Protein AF-A0A932PAS3-F1 (afdb_monomer_lite)

Structure (mmCIF, N/CA/C/O backbone):
data_AF-A0A932PAS3-F1
#
_entry.id   AF-A0A932PAS3-F1
#
loop_
_atom_site.group_PDB
_atom_site.id
_atom_site.type_symbol
_atom_site.label_atom_id
_atom_site.label_alt_id
_atom_site.label_comp_id
_atom_site.label_asym_id
_atom_site.label_entity_id
_atom_site.label_seq_id
_atom_site.pdbx_PDB_ins_code
_atom_site.Cartn_x
_atom_site.Cartn_y
_atom_site.Cartn_z
_atom_site.occupancy
_atom_site.B_iso_or_equiv
_atom_site.auth_seq_id
_atom_site.auth_comp_id
_atom_site.auth_asym_id
_atom_site.auth_atom_id
_atom_site.pdbx_PDB_model_num
ATOM 1 N N . MET A 1 1 ? -1.485 8.521 19.157 1.00 83.44 1 MET A N 1
ATOM 2 C CA . MET A 1 1 ? -2.774 8.078 19.749 1.00 83.44 1 MET A CA 1
ATOM 3 C C . MET A 1 1 ? -2.529 6.778 20.492 1.00 83.44 1 MET A C 1
ATOM 5 O O . MET A 1 1 ? -1.844 5.933 19.931 1.00 83.44 1 MET A O 1
ATOM 9 N N . SER A 1 2 ? -3.062 6.612 21.705 1.00 89.19 2 SER A N 1
ATOM 10 C CA . SER A 1 2 ? -2.864 5.392 22.505 1.00 89.19 2 SER A CA 1
ATOM 11 C C . SER A 1 2 ? -4.113 4.512 22.501 1.00 89.19 2 SER A C 1
ATOM 13 O O . SER A 1 2 ? -5.232 5.022 22.564 1.00 89.19 2 SER A O 1
ATOM 15 N N . TYR A 1 3 ? -3.928 3.198 22.435 1.00 91.44 3 TYR A N 1
ATOM 16 C CA . TYR A 1 3 ? -5.006 2.208 22.428 1.00 91.44 3 TYR A CA 1
ATOM 17 C C . TYR A 1 3 ? -4.529 0.899 23.060 1.00 91.44 3 TYR A C 1
ATOM 19 O O . TYR A 1 3 ? -3.334 0.643 23.196 1.00 91.44 3 TYR A O 1
ATOM 27 N N . LEU A 1 4 ? -5.484 0.069 23.459 1.00 93.75 4 LEU A N 1
ATOM 28 C CA . LEU A 1 4 ? -5.261 -1.284 23.940 1.00 93.75 4 LEU A CA 1
ATOM 29 C C . LEU A 1 4 ? -5.716 -2.267 22.862 1.00 93.75 4 LEU A C 1
ATOM 31 O O . LEU A 1 4 ? -6.832 -2.131 22.359 1.00 93.75 4 LEU A O 1
ATOM 35 N N . LEU A 1 5 ? -4.887 -3.259 22.546 1.00 92.81 5 LEU A N 1
ATOM 36 C CA . LEU A 1 5 ? -5.304 -4.476 21.847 1.00 92.81 5 LEU A CA 1
ATOM 37 C C . LEU A 1 5 ? -5.292 -5.628 22.845 1.00 92.81 5 LEU A C 1
ATOM 39 O O . LEU A 1 5 ? -4.249 -5.981 23.402 1.00 92.81 5 LEU A O 1
ATOM 43 N N . ASP A 1 6 ? -6.469 -6.192 23.083 1.00 92.94 6 ASP A N 1
ATOM 44 C CA . ASP A 1 6 ? -6.780 -7.090 24.188 1.00 92.94 6 ASP A CA 1
ATOM 45 C C . ASP A 1 6 ? -6.380 -6.455 25.537 1.00 92.94 6 ASP A C 1
ATOM 47 O O . ASP A 1 6 ? -7.115 -5.633 26.083 1.00 92.94 6 ASP A O 1
ATOM 51 N N . THR A 1 7 ? -5.204 -6.803 26.062 1.00 91.81 7 THR A N 1
ATOM 52 C CA . THR A 1 7 ? -4.645 -6.285 27.324 1.00 91.81 7 THR A CA 1
ATOM 53 C C . THR A 1 7 ? -3.330 -5.524 27.142 1.00 91.81 7 THR A C 1
ATOM 55 O O . THR A 1 7 ? -2.728 -5.104 28.127 1.00 91.81 7 THR A O 1
ATOM 58 N N . HIS A 1 8 ? -2.856 -5.363 25.906 1.00 92.88 8 HIS A N 1
ATOM 59 C CA . HIS A 1 8 ? -1.554 -4.773 25.604 1.00 92.88 8 HIS A CA 1
ATOM 60 C C . HIS A 1 8 ? -1.715 -3.340 25.110 1.00 92.88 8 HIS A C 1
ATOM 62 O O . HIS A 1 8 ? -2.537 -3.068 24.236 1.00 92.88 8 HIS A O 1
ATOM 68 N N . SER A 1 9 ? -0.926 -2.430 25.679 1.00 93.88 9 SER A N 1
ATOM 69 C CA . SER A 1 9 ? -0.939 -1.016 25.316 1.00 93.88 9 SER A CA 1
ATOM 70 C C . SER A 1 9 ? -0.020 -0.735 24.142 1.00 93.88 9 SER A C 1
ATOM 72 O O . SER A 1 9 ? 1.123 -1.188 24.110 1.00 93.88 9 SER A O 1
ATOM 74 N N . PHE A 1 10 ? -0.529 0.055 23.208 1.00 93.94 10 PHE A N 1
ATOM 75 C CA . PHE A 1 10 ? 0.175 0.502 22.024 1.00 93.94 10 PHE A CA 1
ATOM 76 C C . PHE A 1 10 ? -0.029 2.005 21.826 1.00 93.94 10 PHE A C 1
ATOM 78 O O . PHE A 1 10 ? -1.031 2.589 22.249 1.00 93.94 10 PHE A O 1
ATOM 85 N N . SER A 1 11 ? 0.924 2.626 21.135 1.00 89.81 11 SER A N 1
ATOM 86 C CA . SER A 1 11 ? 0.794 3.978 20.600 1.00 89.81 11 SER A CA 1
ATOM 87 C C . SER A 1 11 ? 1.038 3.939 19.098 1.00 89.81 11 SER A C 1
ATOM 89 O O . SER A 1 11 ? 1.912 3.216 18.629 1.00 89.81 11 SER A O 1
ATOM 91 N N . MET A 1 12 ? 0.249 4.703 18.351 1.00 85.62 12 MET A N 1
ATOM 92 C CA . MET A 1 12 ? 0.431 4.912 16.917 1.00 85.62 12 MET A CA 1
ATOM 93 C C . MET A 1 12 ? 0.806 6.362 16.635 1.00 85.62 12 MET A C 1
ATOM 95 O O . MET A 1 12 ? 0.120 7.291 17.092 1.00 85.62 12 MET A O 1
ATOM 99 N N . ASP A 1 13 ? 1.851 6.516 15.828 1.00 86.81 13 ASP A N 1
ATOM 100 C CA . ASP A 1 13 ? 2.232 7.768 15.184 1.00 86.81 13 ASP A CA 1
ATOM 101 C C . ASP A 1 13 ? 1.405 8.004 13.908 1.00 86.81 13 ASP A C 1
ATOM 103 O O . ASP A 1 13 ? 0.851 7.055 13.336 1.00 86.81 13 ASP A O 1
ATOM 107 N N . PRO A 1 14 ? 1.305 9.254 13.422 1.00 80.38 14 PRO A N 1
ATOM 108 C CA . PRO A 1 14 ? 0.684 9.540 12.135 1.00 80.38 14 PRO A CA 1
ATOM 109 C C . PRO A 1 14 ? 1.292 8.695 11.009 1.00 80.38 14 PRO A C 1
ATOM 111 O O . PRO A 1 14 ? 2.506 8.632 10.840 1.00 80.38 14 PRO A O 1
ATOM 114 N N . GLY A 1 15 ? 0.434 8.038 10.229 1.00 77.62 15 GLY A N 1
ATOM 115 C CA . GLY A 1 15 ? 0.854 7.181 9.118 1.00 77.62 15 GLY A CA 1
ATOM 116 C C . GLY A 1 15 ? 1.304 5.769 9.510 1.00 77.62 15 GLY A C 1
ATOM 117 O O . GLY A 1 15 ? 1.525 4.962 8.603 1.00 77.62 15 GLY A O 1
ATOM 118 N N . HIS A 1 16 ? 1.385 5.450 10.808 1.00 83.25 16 HIS A N 1
ATOM 119 C CA . HIS A 1 16 ? 1.710 4.108 11.289 1.00 83.25 16 HIS A CA 1
ATOM 120 C C . HIS A 1 16 ? 0.660 3.081 10.840 1.00 83.25 16 HIS A C 1
ATOM 122 O O . HIS A 1 16 ? -0.533 3.379 10.750 1.00 83.25 16 HIS A O 1
ATOM 128 N N . GLN A 1 17 ? 1.110 1.858 10.565 1.00 83.00 17 GLN A N 1
ATOM 129 C CA . GLN A 1 17 ? 0.261 0.737 10.174 1.00 83.00 17 GLN A CA 1
ATOM 130 C C . GLN A 1 17 ? 0.563 -0.458 11.063 1.00 83.00 17 GLN A C 1
ATOM 132 O O . GLN A 1 17 ? 1.723 -0.757 11.326 1.00 83.00 17 GLN A O 1
ATOM 137 N N . GLN A 1 18 ? -0.482 -1.159 11.487 1.00 84.94 18 GLN A N 1
ATOM 138 C CA . GLN A 1 18 ? -0.350 -2.385 12.257 1.00 84.94 18 GLN A CA 1
ATOM 139 C C . GLN A 1 18 ? -1.160 -3.485 11.586 1.00 84.94 18 GLN A C 1
ATOM 141 O O . GLN A 1 18 ? -2.358 -3.330 11.346 1.00 84.94 18 GLN A O 1
ATOM 146 N N . GLN A 1 19 ? -0.495 -4.596 11.283 1.00 81.06 19 GLN A N 1
ATOM 147 C CA . GLN A 1 19 ? -1.155 -5.793 10.791 1.00 81.06 19 GLN A CA 1
ATOM 148 C C . GLN A 1 19 ? -1.703 -6.597 11.970 1.00 81.06 19 GLN A C 1
ATOM 150 O O . GLN A 1 19 ? -1.005 -6.823 12.957 1.00 81.06 19 GLN A O 1
ATOM 155 N N . LEU A 1 20 ? -2.955 -7.034 11.845 1.00 82.56 20 LEU A N 1
ATOM 156 C CA . LEU A 1 20 ? -3.605 -7.940 12.784 1.00 82.56 20 LEU A CA 1
ATOM 157 C C . LEU A 1 20 ? -3.753 -9.309 12.109 1.00 82.56 20 LEU A C 1
ATOM 159 O O . LEU A 1 20 ? -4.259 -9.404 10.993 1.00 82.56 20 LEU A O 1
ATOM 163 N N . ASP A 1 21 ? -3.293 -10.363 12.774 1.00 80.69 21 ASP A N 1
ATOM 164 C CA . ASP A 1 21 ? -3.253 -11.749 12.281 1.00 80.69 21 ASP A CA 1
ATOM 165 C C . ASP A 1 21 ? -4.455 -12.602 12.726 1.00 80.69 21 ASP A C 1
ATOM 167 O O . ASP A 1 21 ? -4.711 -13.674 12.180 1.00 80.69 21 ASP A O 1
ATOM 171 N N . ARG A 1 22 ? -5.220 -12.116 13.704 1.00 84.94 22 ARG A N 1
ATOM 172 C CA . ARG A 1 22 ? -6.418 -12.751 14.265 1.00 84.94 22 ARG A CA 1
ATOM 173 C C . ARG A 1 22 ? -7.434 -11.692 14.693 1.00 84.94 22 ARG A C 1
ATOM 175 O O . ARG A 1 22 ? -7.236 -10.499 14.482 1.00 84.94 22 ARG A O 1
ATOM 182 N N . SER A 1 23 ? -8.536 -12.128 15.294 1.00 89.69 23 SER A N 1
ATOM 183 C CA . SER A 1 23 ? -9.511 -11.216 15.894 1.00 89.69 23 SER A CA 1
ATOM 184 C C . SER A 1 23 ? -8.976 -10.629 17.200 1.00 89.69 23 SER A C 1
ATOM 186 O O . SER A 1 23 ? -8.487 -11.373 18.050 1.00 89.69 23 SER A O 1
ATOM 188 N N . TYR A 1 24 ? -9.131 -9.318 17.381 1.00 92.31 24 TYR A N 1
ATOM 189 C CA . TYR A 1 24 ? -8.670 -8.585 18.565 1.00 92.31 24 TYR A CA 1
ATOM 190 C C . TYR A 1 24 ? -9.792 -7.744 19.154 1.00 92.31 24 TYR A C 1
ATOM 192 O O . TYR A 1 24 ? -10.648 -7.236 18.429 1.00 92.31 24 TYR A O 1
ATOM 200 N N . THR A 1 25 ? -9.772 -7.550 20.467 1.00 95.88 25 THR A N 1
ATOM 201 C CA . THR A 1 25 ? -10.579 -6.510 21.102 1.00 95.88 25 THR A CA 1
ATOM 202 C C . THR A 1 25 ? -9.760 -5.231 21.186 1.00 95.88 25 THR A C 1
ATOM 204 O O . THR A 1 25 ? -8.787 -5.185 21.929 1.00 95.88 25 THR A O 1
ATOM 207 N N . ILE A 1 26 ? -10.145 -4.180 20.466 1.00 95.62 26 ILE A N 1
ATOM 208 C CA . ILE A 1 26 ? -9.503 -2.869 20.600 1.00 95.62 26 ILE A CA 1
ATOM 209 C C . ILE A 1 26 ? -10.293 -1.991 21.565 1.00 95.62 26 ILE A C 1
ATOM 211 O O . ILE A 1 26 ? -11.522 -1.948 21.493 1.00 95.62 26 ILE A O 1
ATOM 215 N N . SER A 1 27 ? -9.611 -1.257 22.439 1.00 96.00 27 SER A N 1
ATOM 216 C CA . SER A 1 27 ? -10.221 -0.160 23.195 1.00 96.00 27 SER A CA 1
ATOM 217 C C . SER A 1 27 ? -9.328 1.067 23.221 1.00 96.00 27 SER A C 1
ATOM 219 O O . SER A 1 27 ? -8.116 0.943 23.368 1.00 96.00 27 SER A O 1
ATOM 221 N N . PHE A 1 28 ? -9.908 2.252 23.085 1.00 95.25 28 PHE A N 1
ATOM 222 C CA . PHE A 1 28 ? -9.152 3.494 22.945 1.00 95.25 28 PHE A CA 1
ATOM 223 C C . PHE A 1 28 ? -9.941 4.688 23.479 1.00 95.25 28 PHE A C 1
ATOM 225 O O . PHE A 1 28 ? -11.172 4.659 23.517 1.00 95.25 28 PHE A O 1
ATOM 232 N N . ASP A 1 29 ? -9.224 5.743 23.865 1.00 94.00 29 ASP A N 1
ATOM 233 C CA . ASP A 1 29 ? -9.815 7.044 24.179 1.00 94.00 29 ASP A CA 1
ATOM 234 C C . ASP A 1 29 ? -10.098 7.802 22.876 1.00 94.00 29 ASP A C 1
ATOM 236 O O . ASP A 1 29 ? -9.236 7.924 22.003 1.00 94.00 29 ASP A O 1
ATOM 240 N N . THR A 1 30 ? -11.323 8.294 22.729 1.00 92.88 30 THR A N 1
ATOM 241 C CA . THR A 1 30 ? -11.755 9.054 21.546 1.00 92.88 30 THR A CA 1
ATOM 242 C C . THR A 1 30 ? -11.125 10.448 21.464 1.00 92.88 30 THR A C 1
ATOM 244 O O . THR A 1 30 ? -11.144 11.072 20.408 1.00 92.88 30 THR A O 1
ATOM 247 N N . GLY A 1 31 ? -10.571 10.970 22.557 1.00 89.19 31 GLY A N 1
ATOM 248 C CA . GLY A 1 31 ? -10.125 12.355 22.693 1.00 89.19 31 GLY A CA 1
ATOM 249 C C . GLY A 1 31 ? -11.269 13.350 22.931 1.00 89.19 31 GLY A C 1
ATOM 250 O O . GLY A 1 31 ? -11.004 14.528 23.164 1.00 89.19 31 GLY A O 1
ATOM 251 N N . ALA A 1 32 ? -12.531 12.903 22.916 1.00 83.69 32 ALA A N 1
ATOM 252 C CA . ALA A 1 32 ? -13.717 13.730 23.132 1.00 83.69 32 ALA A CA 1
ATOM 253 C C . ALA A 1 32 ? -14.259 13.554 24.562 1.00 83.69 32 ALA A C 1
ATOM 255 O O . ALA A 1 32 ? -15.256 12.874 24.800 1.00 83.69 32 ALA A O 1
ATOM 256 N N . GLY A 1 33 ? -13.581 14.162 25.541 1.00 80.69 33 GLY A N 1
ATOM 257 C CA . GLY A 1 33 ? -14.064 14.212 26.929 1.00 80.69 33 GLY A CA 1
ATOM 258 C C . GLY A 1 33 ? -13.945 12.893 27.704 1.00 80.69 33 GLY A C 1
ATOM 259 O O . GLY A 1 33 ? -14.815 12.588 28.517 1.00 80.69 33 GLY A O 1
ATOM 260 N N . GLY A 1 34 ? -12.891 12.107 27.451 1.00 80.56 34 GLY A N 1
ATOM 261 C CA . GLY A 1 34 ? -12.582 10.882 28.204 1.00 80.56 34 GLY A CA 1
ATOM 262 C C . GLY A 1 34 ? -13.486 9.688 27.884 1.00 80.56 34 GLY A C 1
ATOM 263 O O . GLY A 1 34 ? -13.532 8.721 28.643 1.00 80.56 34 GLY A O 1
ATOM 264 N N . GLN A 1 35 ? -14.236 9.748 26.779 1.00 87.88 35 GLN A N 1
ATOM 265 C CA . GLN A 1 35 ? -15.046 8.626 26.316 1.00 87.88 35 GLN A CA 1
ATOM 266 C C . GLN A 1 35 ? -14.141 7.549 25.715 1.00 87.88 35 GLN A C 1
ATOM 268 O O . GLN A 1 35 ? -13.397 7.812 24.763 1.00 87.88 35 GLN A O 1
ATOM 273 N N . GLN A 1 36 ? -14.247 6.327 26.236 1.00 93.44 36 GLN A N 1
ATOM 274 C CA . GLN A 1 36 ? -13.591 5.159 25.662 1.00 93.44 36 GLN A CA 1
ATOM 275 C C . GLN A 1 36 ? -14.535 4.410 24.724 1.00 93.44 36 GLN A C 1
ATOM 277 O O . GLN A 1 36 ? -15.697 4.165 25.050 1.00 93.44 36 GLN A O 1
ATOM 282 N N . LYS A 1 37 ? -14.019 4.001 23.566 1.00 95.12 37 LYS A N 1
ATOM 283 C CA . LYS A 1 37 ? -14.698 3.081 22.648 1.00 95.12 37 LYS A CA 1
ATOM 284 C C . LYS A 1 37 ? -14.029 1.719 22.696 1.00 95.12 37 LYS A C 1
ATOM 286 O O . LYS A 1 37 ? -12.825 1.622 22.926 1.00 95.12 37 LYS A O 1
ATOM 291 N N . LYS A 1 38 ? -14.819 0.672 22.461 1.00 96.31 38 LYS A N 1
ATOM 292 C CA . LYS A 1 38 ? -14.362 -0.716 22.411 1.00 96.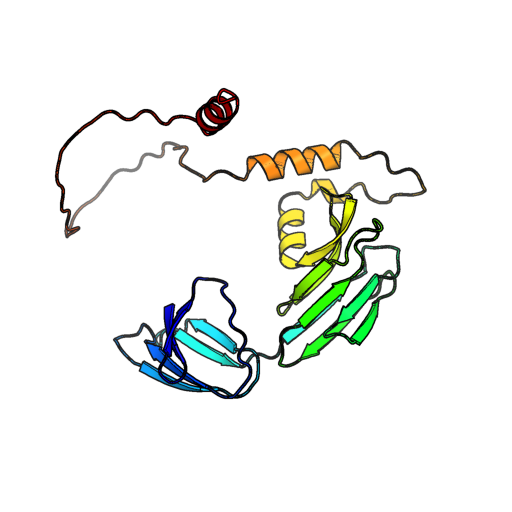31 38 LYS A CA 1
ATOM 293 C C . LYS A 1 38 ? -14.986 -1.423 21.213 1.00 96.31 38 LYS A C 1
ATOM 295 O O . LYS A 1 38 ? -16.203 -1.384 21.056 1.00 96.31 38 LYS A O 1
ATOM 300 N N . TYR A 1 39 ? -14.165 -2.081 20.401 1.00 96.19 39 TYR A N 1
ATOM 301 C CA . TYR A 1 39 ? -14.610 -2.853 19.242 1.00 96.19 39 TYR A CA 1
ATOM 302 C C . TYR A 1 39 ? -14.024 -4.258 19.258 1.00 96.19 39 TYR A C 1
ATOM 304 O O . TYR A 1 39 ? -12.876 -4.460 19.647 1.00 96.19 39 TYR A O 1
ATOM 312 N N . GLN A 1 40 ? -14.807 -5.219 18.772 1.00 95.75 40 GLN A N 1
ATOM 313 C CA . GLN A 1 40 ? -14.287 -6.510 18.342 1.00 95.75 40 GLN A CA 1
ATOM 314 C C . GLN A 1 40 ? -13.897 -6.388 16.868 1.00 95.75 40 GLN A C 1
ATOM 316 O O . GLN A 1 40 ? -14.755 -6.180 16.009 1.00 95.75 40 GLN A O 1
ATOM 321 N N . LEU A 1 41 ? -12.606 -6.497 16.577 1.00 94.25 41 LEU A N 1
ATOM 322 C CA . LEU A 1 41 ? -12.076 -6.465 15.221 1.00 94.25 41 LEU A CA 1
ATOM 323 C C . LEU A 1 41 ? -12.010 -7.888 14.676 1.00 94.25 41 LEU A C 1
ATOM 325 O O . LEU A 1 41 ? -11.518 -8.796 15.351 1.00 94.25 41 LEU A O 1
ATOM 329 N N . ALA A 1 42 ? -12.518 -8.067 13.461 1.00 90.88 42 ALA A N 1
ATOM 330 C CA . ALA A 1 42 ? -12.253 -9.246 12.650 1.00 90.88 42 ALA A CA 1
ATOM 331 C C . ALA A 1 42 ? -10.968 -9.013 11.839 1.00 90.88 42 ALA A C 1
ATOM 333 O O . ALA A 1 42 ? -10.430 -7.907 11.825 1.00 90.88 42 ALA A O 1
ATOM 334 N N . ALA A 1 43 ? -10.499 -10.029 11.117 1.00 87.56 43 ALA A N 1
ATOM 335 C CA . ALA A 1 43 ? -9.415 -9.833 10.161 1.00 87.56 43 ALA A CA 1
ATOM 336 C C . ALA A 1 43 ? -9.800 -8.783 9.094 1.00 87.56 43 ALA A C 1
ATOM 338 O O . ALA A 1 43 ? -10.929 -8.766 8.579 1.00 87.56 43 ALA A O 1
ATOM 339 N N . GLY A 1 44 ? -8.853 -7.902 8.780 1.00 89.94 44 GLY A N 1
ATOM 340 C CA . GLY A 1 44 ? -8.961 -6.918 7.709 1.00 89.94 44 GLY A CA 1
ATOM 341 C C . GLY A 1 44 ? -8.167 -5.645 7.985 1.00 89.94 44 GLY A C 1
ATOM 342 O O . GLY A 1 44 ? -7.448 -5.549 8.980 1.00 89.94 44 GLY A O 1
ATOM 343 N N . VAL A 1 45 ? -8.312 -4.660 7.100 1.00 90.44 45 VAL A N 1
ATOM 344 C CA . VAL A 1 45 ? -7.667 -3.349 7.239 1.00 90.44 45 VAL A CA 1
ATOM 345 C C . VAL A 1 45 ? -8.619 -2.355 7.896 1.00 90.44 45 VAL A C 1
ATOM 347 O O . VAL A 1 45 ? -9.799 -2.272 7.548 1.00 90.44 45 VAL A O 1
ATOM 350 N N . TYR A 1 46 ? -8.093 -1.597 8.856 1.00 92.94 46 TYR A N 1
ATOM 351 C CA . TYR A 1 46 ? -8.833 -0.582 9.592 1.00 92.94 46 TYR A CA 1
ATOM 352 C C . TYR A 1 46 ? -8.119 0.767 9.523 1.00 92.94 46 TYR A C 1
ATOM 354 O O . TYR A 1 46 ? -6.890 0.831 9.514 1.00 92.94 46 TYR A O 1
ATOM 362 N N . GLU A 1 47 ? -8.898 1.841 9.492 1.00 91.81 47 GLU A N 1
ATOM 363 C CA . GLU A 1 47 ? -8.418 3.217 9.427 1.00 91.81 47 GLU A CA 1
ATOM 364 C C . GLU A 1 47 ? -8.991 4.039 10.584 1.00 91.81 47 GLU A C 1
ATOM 366 O O . GLU A 1 47 ? -10.194 4.004 10.861 1.00 91.81 47 GLU A O 1
ATOM 371 N N . TRP A 1 48 ? -8.118 4.803 11.238 1.00 92.69 48 TRP A N 1
ATOM 372 C CA . TRP A 1 48 ? -8.507 5.811 12.216 1.00 92.69 48 TRP A CA 1
ATOM 373 C C . TRP A 1 48 ? -8.993 7.074 11.514 1.00 92.69 48 TRP A C 1
ATOM 375 O O . TRP A 1 48 ? -8.283 7.644 10.688 1.00 92.69 48 TRP A O 1
ATOM 385 N N . ARG A 1 49 ? -10.182 7.550 11.879 1.00 92.19 49 ARG A N 1
ATOM 386 C CA . ARG A 1 49 ? -10.761 8.797 11.367 1.00 92.19 49 ARG A CA 1
ATOM 387 C C . ARG A 1 49 ? -11.155 9.699 12.521 1.00 92.19 49 ARG A C 1
ATOM 389 O O . ARG A 1 49 ? -11.686 9.224 13.521 1.00 92.19 49 ARG A O 1
ATOM 396 N N . LEU A 1 50 ? -10.889 10.993 12.382 1.00 91.38 50 LEU A N 1
ATOM 397 C CA . LEU A 1 50 ? -11.336 11.994 13.342 1.00 91.38 50 LEU A CA 1
ATOM 398 C C . LEU A 1 50 ? -12.744 12.461 12.959 1.00 91.38 50 LEU A C 1
ATOM 400 O O . LEU A 1 50 ? -12.939 13.018 11.881 1.00 91.38 50 LEU A O 1
ATOM 404 N N . GLU A 1 51 ? -13.711 12.254 13.845 1.00 92.25 51 GLU A N 1
ATOM 405 C CA . GLU A 1 51 ? -15.102 12.669 13.669 1.00 92.25 51 GLU A CA 1
ATOM 406 C C . GLU A 1 51 ? -15.421 13.818 14.612 1.00 92.25 51 GLU A C 1
ATOM 408 O O . GLU A 1 51 ? -15.117 13.766 15.800 1.00 92.25 51 GLU A O 1
ATOM 413 N N . GLN A 1 52 ? -16.046 14.875 14.108 1.00 90.31 52 GLN A N 1
ATOM 414 C CA . GLN A 1 52 ? -16.472 15.980 14.959 1.00 90.31 52 GLN A CA 1
ATOM 415 C C . GLN A 1 52 ? -17.974 15.857 15.245 1.00 90.31 52 GLN A C 1
ATOM 417 O O . GLN A 1 52 ? -18.746 15.702 14.298 1.00 90.31 52 GLN A O 1
ATOM 422 N N . PRO A 1 53 ? -18.415 15.957 16.515 1.00 89.75 53 PRO A N 1
ATOM 423 C CA . PRO A 1 53 ? -17.629 16.223 17.729 1.00 89.75 53 PRO A CA 1
ATOM 424 C C . PRO A 1 53 ? -17.107 14.960 18.450 1.00 89.75 53 PRO A C 1
ATOM 426 O O . PRO A 1 53 ? -16.543 15.082 19.534 1.00 89.75 53 PRO A O 1
ATOM 429 N N . GLN A 1 54 ? -17.330 13.752 17.916 1.00 88.12 54 GLN A N 1
ATOM 430 C CA . GLN A 1 54 ? -17.136 12.490 18.651 1.00 88.12 54 GLN A CA 1
ATOM 431 C C . GLN A 1 54 ? -15.673 12.066 18.883 1.00 88.12 54 GLN A C 1
ATOM 433 O O . GLN A 1 54 ? -15.437 11.096 19.602 1.00 88.12 54 GLN A O 1
ATOM 438 N N . GLY A 1 55 ? -14.700 12.755 18.293 1.00 92.31 55 GLY A N 1
ATOM 439 C CA . GLY A 1 55 ? -13.286 12.410 18.362 1.00 92.31 55 GLY A CA 1
ATOM 440 C C . GLY A 1 55 ? -12.903 11.264 17.423 1.00 92.31 55 GLY A C 1
ATOM 441 O O . GLY A 1 55 ? -13.520 11.044 16.383 1.00 92.31 55 GLY A O 1
ATOM 442 N N . TRP A 1 56 ? -11.837 10.543 17.759 1.00 93.25 56 TRP A N 1
ATOM 443 C CA . TRP A 1 56 ? -11.341 9.429 16.959 1.00 93.25 56 TRP A CA 1
ATOM 444 C C . TRP A 1 56 ? -12.343 8.278 16.891 1.00 93.25 56 TRP A C 1
ATOM 446 O O . TRP A 1 56 ? -13.033 7.932 17.855 1.00 93.25 56 TRP A O 1
ATOM 456 N N . ASN A 1 57 ? -12.393 7.651 15.727 1.00 94.50 57 ASN A N 1
ATOM 457 C CA . ASN A 1 57 ? -13.178 6.466 15.465 1.00 94.50 57 ASN A CA 1
ATOM 458 C C . ASN A 1 57 ? -12.416 5.530 14.518 1.00 94.50 57 ASN A C 1
ATOM 460 O O . ASN A 1 57 ? -11.479 5.959 13.845 1.00 94.50 57 ASN A O 1
ATOM 464 N N . LEU A 1 58 ? -12.798 4.256 14.484 1.00 94.62 58 LEU A N 1
ATOM 465 C CA . LEU A 1 58 ? -12.120 3.226 13.705 1.00 94.62 58 LEU A CA 1
ATOM 466 C C . LEU A 1 58 ? -13.081 2.608 12.690 1.00 94.62 58 LEU A C 1
ATOM 468 O O . LEU A 1 58 ? -14.167 2.157 13.050 1.00 94.62 58 LEU A O 1
ATOM 472 N N . TYR A 1 59 ? -12.655 2.543 11.431 1.00 93.75 59 TYR A N 1
ATOM 473 C CA . TYR A 1 59 ? -13.463 2.047 10.322 1.00 93.75 59 TYR A CA 1
ATOM 474 C C . TYR A 1 59 ? -12.774 0.897 9.609 1.00 93.75 59 TYR A C 1
ATOM 476 O O . TYR A 1 59 ? -11.606 1.016 9.249 1.00 93.75 59 TYR A O 1
ATOM 484 N N . LYS A 1 60 ? -13.499 -0.201 9.359 1.00 92.56 60 LYS A N 1
ATOM 485 C CA . LYS A 1 60 ? -13.024 -1.230 8.427 1.00 92.56 60 LYS A CA 1
ATOM 486 C C . LYS A 1 60 ? -13.039 -0.641 7.019 1.00 92.56 60 LYS A C 1
ATOM 488 O O . LYS A 1 60 ? -14.048 -0.063 6.614 1.00 92.56 60 LYS A O 1
ATOM 493 N N . VAL A 1 61 ? -11.944 -0.792 6.287 1.00 92.44 61 VAL A N 1
ATOM 494 C CA . VAL A 1 61 ? -11.812 -0.281 4.922 1.00 92.44 61 VAL A CA 1
ATOM 495 C C . VAL A 1 61 ? -11.567 -1.429 3.954 1.00 92.44 61 VAL A C 1
ATOM 497 O O . VAL A 1 61 ? -10.794 -2.342 4.234 1.00 92.44 61 VAL A O 1
ATOM 500 N N . ASN A 1 62 ? -12.232 -1.365 2.804 1.00 92.94 62 ASN A N 1
ATOM 501 C CA . ASN A 1 62 ? -11.844 -2.158 1.647 1.00 92.94 62 ASN A CA 1
ATOM 502 C C . ASN A 1 62 ? -10.786 -1.370 0.888 1.00 92.94 62 ASN A C 1
ATOM 504 O O . ASN A 1 62 ? -10.953 -0.170 0.645 1.00 92.94 62 ASN A O 1
ATOM 508 N N . LEU A 1 63 ? -9.699 -2.040 0.538 1.00 94.12 63 LEU A N 1
ATOM 509 C CA . LEU A 1 63 ? -8.646 -1.448 -0.254 1.00 94.12 63 LEU A CA 1
ATOM 510 C C . LEU A 1 63 ? -8.947 -1.630 -1.734 1.00 94.12 63 LEU A C 1
ATOM 512 O O . LEU A 1 63 ? -9.367 -2.702 -2.165 1.00 94.12 63 LEU A O 1
ATOM 516 N N . ASN A 1 64 ? -8.720 -0.567 -2.497 1.00 97.19 64 ASN A N 1
ATOM 517 C CA . ASN A 1 64 ? -8.749 -0.594 -3.952 1.00 97.19 64 ASN A CA 1
ATOM 518 C C . ASN A 1 64 ? -7.474 0.075 -4.456 1.00 97.19 64 ASN A C 1
ATOM 520 O O . ASN A 1 64 ? -7.228 1.245 -4.142 1.00 97.19 64 ASN A O 1
ATOM 524 N N . ILE A 1 65 ? -6.667 -0.679 -5.196 1.00 98.00 65 ILE A N 1
ATOM 525 C CA . ILE A 1 65 ? -5.477 -0.167 -5.857 1.00 98.00 65 ILE A CA 1
ATOM 526 C C . ILE A 1 65 ? -5.626 -0.248 -7.367 1.00 98.00 65 ILE A C 1
ATOM 528 O O . ILE A 1 65 ? -6.180 -1.198 -7.914 1.00 98.00 65 ILE A O 1
ATOM 532 N N . VAL A 1 66 ? -5.065 0.748 -8.037 1.00 98.62 66 VAL A N 1
ATOM 533 C CA . VAL A 1 66 ? -5.020 0.825 -9.492 1.00 98.62 66 VAL A CA 1
ATOM 534 C C . VAL A 1 66 ? -3.559 0.910 -9.905 1.00 98.62 66 VAL A C 1
ATOM 536 O O . VAL A 1 66 ? -2.888 1.875 -9.552 1.00 98.62 66 VAL A O 1
ATOM 539 N N . ILE A 1 67 ? -3.060 -0.083 -10.633 1.00 98.56 67 ILE A N 1
ATOM 540 C CA . ILE A 1 67 ? -1.716 -0.083 -11.216 1.00 98.56 67 ILE A CA 1
ATOM 541 C C . ILE A 1 67 ? -1.830 0.420 -12.653 1.00 98.56 67 ILE A C 1
ATOM 543 O O . ILE A 1 67 ? -2.461 -0.212 -13.496 1.00 98.56 67 ILE A O 1
ATOM 547 N N . ASP A 1 68 ? -1.241 1.577 -12.921 1.00 98.44 68 ASP A N 1
ATOM 548 C CA . ASP A 1 68 ? -1.363 2.315 -14.171 1.00 98.44 68 ASP A CA 1
ATOM 549 C C . ASP A 1 68 ? -0.055 2.271 -14.965 1.00 98.44 68 ASP A C 1
ATOM 551 O O . ASP A 1 68 ? 0.944 2.884 -14.581 1.00 98.44 68 ASP A O 1
ATOM 555 N N . ASN A 1 69 ? -0.091 1.568 -16.098 1.00 98.00 69 ASN A N 1
ATOM 556 C CA . ASN A 1 69 ? 1.019 1.427 -17.034 1.00 98.00 69 ASN A CA 1
ATOM 557 C C . ASN A 1 69 ? 0.847 2.299 -18.288 1.00 98.00 69 ASN A C 1
ATOM 559 O O . ASN A 1 69 ? 1.366 1.991 -19.360 1.00 98.00 69 ASN A O 1
ATOM 563 N N . SER A 1 70 ? 0.087 3.393 -18.197 1.00 96.75 70 SER A N 1
ATOM 564 C CA . SER A 1 70 ? -0.162 4.283 -19.339 1.00 96.75 70 SER A CA 1
ATOM 565 C C . SER A 1 70 ? 1.064 5.066 -19.815 1.00 96.75 70 SER A C 1
ATOM 567 O O . SER A 1 70 ? 1.026 5.645 -20.899 1.00 96.75 70 SER A O 1
ATOM 569 N N . ARG A 1 71 ? 2.139 5.109 -19.016 1.00 91.75 71 ARG A N 1
ATOM 570 C CA . ARG A 1 71 ? 3.334 5.935 -19.267 1.00 91.75 71 ARG A CA 1
ATOM 571 C C . ARG A 1 71 ? 4.626 5.142 -19.468 1.00 91.75 71 ARG A C 1
ATOM 573 O O . ARG A 1 71 ? 5.664 5.760 -19.691 1.00 91.75 71 ARG A O 1
ATOM 580 N N . TYR A 1 72 ? 4.581 3.816 -19.375 1.00 93.81 72 TYR A N 1
ATOM 581 C CA . TYR A 1 72 ? 5.731 2.952 -19.616 1.00 93.81 72 TYR A CA 1
ATOM 582 C C . TYR A 1 72 ? 5.428 2.008 -20.785 1.00 93.81 72 TYR A C 1
ATOM 584 O O . TYR A 1 72 ? 4.388 1.355 -20.834 1.00 93.81 72 TYR A O 1
ATOM 592 N N . ASP A 1 73 ? 6.340 1.981 -21.758 1.00 94.19 73 ASP A N 1
ATOM 593 C CA . ASP A 1 73 ? 6.136 1.306 -23.048 1.00 94.19 73 ASP A CA 1
ATOM 594 C C . ASP A 1 73 ? 6.337 -0.221 -22.977 1.00 94.19 73 ASP A C 1
ATOM 596 O O . ASP A 1 73 ? 6.113 -0.928 -23.961 1.00 94.19 73 ASP A O 1
ATOM 600 N N . GLY A 1 74 ? 6.762 -0.747 -21.825 1.00 93.81 74 GLY A N 1
ATOM 601 C CA . GLY A 1 74 ? 6.948 -2.177 -21.589 1.00 93.81 74 GLY A CA 1
ATOM 602 C C . GLY A 1 74 ? 5.786 -2.824 -20.834 1.00 93.81 74 GLY A C 1
ATOM 603 O O . GLY A 1 74 ? 5.000 -2.159 -20.162 1.00 93.81 74 GLY A O 1
ATOM 604 N N . GLU A 1 75 ? 5.698 -4.154 -20.902 1.00 97.44 75 GLU A N 1
ATOM 605 C CA . GLU A 1 75 ? 4.862 -4.924 -19.975 1.00 97.44 75 GLU A CA 1
ATOM 606 C C . GLU A 1 75 ? 5.462 -4.848 -18.567 1.00 97.44 75 GLU A C 1
ATOM 608 O O . GLU A 1 75 ? 6.643 -5.143 -18.372 1.00 97.44 75 GLU A O 1
ATOM 613 N N . PHE A 1 76 ? 4.644 -4.496 -17.579 1.00 98.25 76 PHE A N 1
ATOM 614 C CA . PHE A 1 76 ? 5.043 -4.515 -16.179 1.00 98.25 76 PHE A CA 1
ATOM 615 C C . PHE A 1 76 ? 4.570 -5.810 -15.516 1.00 98.25 76 PHE A C 1
ATOM 617 O O . PHE A 1 76 ? 3.373 -6.104 -15.493 1.00 98.25 76 PHE A O 1
ATOM 624 N N . ARG A 1 77 ? 5.516 -6.592 -14.988 1.00 98.44 77 ARG A N 1
ATOM 625 C CA . ARG A 1 77 ? 5.287 -7.899 -14.350 1.00 98.44 77 ARG A CA 1
ATOM 626 C C . ARG A 1 77 ? 5.547 -7.796 -12.856 1.00 98.44 77 ARG A C 1
ATOM 628 O O . ARG A 1 77 ? 6.553 -7.219 -12.451 1.00 98.44 77 ARG A O 1
ATOM 635 N N . TYR A 1 78 ? 4.660 -8.365 -12.052 1.00 98.50 78 TYR A N 1
ATOM 636 C CA . TYR A 1 78 ? 4.734 -8.268 -10.598 1.00 98.50 78 TYR A CA 1
ATOM 637 C C . TYR A 1 78 ? 4.068 -9.466 -9.921 1.00 98.50 78 TYR A C 1
ATOM 639 O O . TYR A 1 78 ? 3.239 -10.159 -10.510 1.00 98.50 78 TYR A O 1
ATOM 647 N N . LEU A 1 79 ? 4.428 -9.704 -8.664 1.00 98.50 79 LEU A N 1
ATOM 648 C CA . LEU A 1 79 ? 3.678 -10.549 -7.746 1.00 98.50 79 LEU A CA 1
ATOM 649 C C . LEU A 1 79 ? 2.816 -9.644 -6.871 1.00 98.50 79 LEU A C 1
ATOM 651 O O . LEU A 1 79 ? 3.341 -8.736 -6.228 1.00 98.50 79 LEU A O 1
ATOM 655 N N . LEU A 1 80 ? 1.515 -9.898 -6.817 1.00 97.94 80 LEU A N 1
ATOM 656 C CA . LEU A 1 80 ? 0.602 -9.252 -5.885 1.00 97.94 80 LEU A CA 1
ATOM 657 C C . LEU A 1 80 ? 0.117 -10.294 -4.887 1.00 97.94 80 LEU A C 1
ATOM 659 O O . LEU A 1 80 ? -0.524 -11.263 -5.277 1.00 97.94 80 LEU A O 1
ATOM 663 N N . ASN A 1 81 ? 0.446 -10.124 -3.606 1.00 96.19 81 ASN A N 1
ATOM 664 C CA . ASN A 1 81 ? 0.157 -11.112 -2.563 1.00 96.19 81 ASN A CA 1
ATOM 665 C C . ASN A 1 81 ? 0.628 -12.530 -2.950 1.00 96.19 81 ASN A C 1
ATOM 667 O O . ASN A 1 81 ? -0.071 -13.514 -2.717 1.00 96.19 81 ASN A O 1
ATOM 671 N N . ASN A 1 82 ? 1.825 -12.616 -3.545 1.00 97.00 82 ASN A N 1
ATOM 672 C CA . ASN A 1 82 ? 2.446 -13.849 -4.043 1.00 97.00 82 ASN A CA 1
ATOM 673 C C . ASN A 1 82 ? 1.743 -14.507 -5.253 1.00 97.00 82 ASN A C 1
ATOM 675 O O . ASN A 1 82 ? 2.071 -15.636 -5.614 1.00 97.00 82 ASN A O 1
ATOM 679 N N . GLU A 1 83 ? 0.815 -13.808 -5.909 1.00 98.06 83 GLU A N 1
ATOM 680 C CA . GLU A 1 83 ? 0.196 -14.236 -7.167 1.00 98.06 83 GLU A CA 1
ATOM 681 C C . GLU A 1 83 ? 0.775 -13.454 -8.345 1.00 98.06 83 GLU A C 1
ATOM 683 O O . GLU A 1 83 ? 0.907 -12.232 -8.288 1.00 98.06 83 GLU A O 1
ATOM 688 N N . TYR A 1 84 ? 1.118 -14.153 -9.426 1.00 98.38 84 TYR A N 1
ATOM 689 C CA . TYR A 1 84 ? 1.683 -13.526 -10.617 1.00 98.38 84 TYR A CA 1
ATOM 690 C C . TYR A 1 84 ? 0.646 -12.698 -11.374 1.00 98.38 84 TYR A C 1
ATOM 692 O O . TYR A 1 84 ? -0.449 -13.176 -11.666 1.00 98.38 84 TYR A O 1
ATOM 700 N N . GLN A 1 85 ? 1.030 -11.476 -11.732 1.00 98.69 85 GLN A N 1
ATOM 701 C CA . GLN A 1 85 ? 0.222 -10.515 -12.468 1.00 98.69 85 GLN A CA 1
ATOM 702 C C . GLN A 1 85 ? 1.071 -9.812 -13.536 1.00 98.69 85 GLN A C 1
ATOM 704 O O . GLN A 1 85 ? 2.299 -9.705 -13.425 1.00 98.69 85 GLN A O 1
ATOM 709 N N . SER A 1 86 ? 0.411 -9.270 -14.558 1.00 98.44 86 SER A N 1
ATOM 710 C CA . SER A 1 86 ? 1.035 -8.323 -15.479 1.00 98.44 86 SER A CA 1
ATOM 711 C C . SER A 1 86 ? 0.060 -7.238 -15.924 1.00 98.44 86 SER A C 1
ATOM 713 O O . SER A 1 86 ? -1.159 -7.387 -15.835 1.00 98.44 86 SER A O 1
ATOM 715 N N . VAL A 1 87 ? 0.604 -6.106 -16.360 1.00 98.44 87 VAL A N 1
ATOM 716 C CA . VAL A 1 87 ? -0.150 -5.032 -17.006 1.00 98.44 87 VAL A CA 1
ATOM 717 C C . VAL A 1 87 ? 0.614 -4.594 -18.252 1.00 98.44 87 VAL A C 1
ATOM 719 O O . VAL A 1 87 ? 1.784 -4.212 -18.185 1.00 98.44 87 VAL A O 1
ATOM 722 N N . GLY A 1 88 ? -0.025 -4.704 -19.415 1.00 98.19 88 GLY A N 1
ATOM 723 C CA . GLY A 1 88 ? 0.582 -4.329 -20.688 1.00 98.19 88 GLY A CA 1
ATOM 724 C C . GLY A 1 88 ? 0.791 -2.816 -20.815 1.00 98.19 88 GLY A C 1
ATOM 725 O O . GLY A 1 88 ? 0.253 -2.044 -20.016 1.00 98.19 88 GLY A O 1
ATOM 726 N N . PRO A 1 89 ? 1.562 -2.364 -21.814 1.00 97.50 89 PRO A N 1
ATOM 727 C CA . PRO A 1 89 ? 1.763 -0.940 -22.060 1.00 97.50 89 PRO A CA 1
ATOM 728 C C . PRO A 1 89 ? 0.439 -0.256 -22.406 1.00 97.50 89 PRO A C 1
ATOM 730 O O . PRO A 1 89 ? -0.385 -0.802 -23.145 1.00 97.50 89 PRO A O 1
ATOM 733 N N . GLY A 1 90 ? 0.209 0.938 -21.858 1.00 96.50 90 GLY A N 1
ATOM 734 C CA . GLY A 1 90 ? -1.047 1.664 -22.066 1.00 96.50 90 GLY A CA 1
ATOM 735 C C . GLY A 1 90 ? -2.230 1.136 -21.245 1.00 96.50 90 GLY A C 1
ATOM 736 O O . GLY A 1 90 ? -3.319 1.704 -21.327 1.00 96.50 90 GLY A O 1
ATOM 737 N N . GLN A 1 91 ? -2.048 0.057 -20.478 1.00 98.50 91 GLN A N 1
ATOM 738 C CA . GLN A 1 91 ? -3.120 -0.592 -19.729 1.00 98.50 91 GLN A CA 1
ATOM 739 C C . GLN A 1 91 ? -3.126 -0.197 -18.252 1.00 98.50 91 GLN A C 1
ATOM 741 O O . GLN A 1 91 ? -2.180 0.379 -17.714 1.00 98.50 91 GLN A O 1
ATOM 746 N N . VAL A 1 92 ? -4.232 -0.539 -17.599 1.00 98.56 92 VAL A N 1
ATOM 747 C CA . VAL A 1 92 ? -4.463 -0.341 -16.173 1.00 98.56 92 VAL A CA 1
ATOM 748 C C . VAL A 1 92 ? -4.973 -1.656 -15.588 1.00 98.56 92 VAL A C 1
ATOM 750 O O . VAL A 1 92 ? -5.796 -2.323 -16.215 1.00 98.56 92 VAL A O 1
ATOM 753 N N . ALA A 1 93 ? -4.496 -2.019 -14.399 1.00 98.62 93 ALA A N 1
ATOM 754 C CA . ALA A 1 93 ? -4.986 -3.155 -13.626 1.00 98.62 93 ALA A CA 1
ATOM 755 C C . ALA A 1 93 ? -5.591 -2.668 -12.304 1.00 98.62 93 ALA A C 1
ATOM 757 O O . ALA A 1 93 ? -4.966 -1.889 -11.585 1.00 98.62 93 ALA A O 1
ATOM 758 N N . GLU A 1 94 ? -6.795 -3.129 -11.980 1.00 98.50 94 GLU A N 1
ATOM 759 C CA . GLU A 1 94 ? -7.488 -2.796 -10.733 1.00 98.50 94 GLU A CA 1
ATOM 760 C C . GLU A 1 94 ? -7.513 -4.009 -9.807 1.00 98.50 94 GLU A C 1
ATOM 762 O O . GLU A 1 94 ? -7.814 -5.120 -10.244 1.00 98.50 94 GLU A O 1
ATOM 767 N N . HIS A 1 95 ? -7.242 -3.788 -8.522 1.00 98.00 95 HIS A N 1
ATOM 768 C CA . HIS A 1 95 ? -7.270 -4.831 -7.502 1.00 98.00 95 HIS A CA 1
ATOM 769 C C . HIS A 1 95 ? -8.043 -4.348 -6.285 1.00 98.00 95 HIS A C 1
ATOM 771 O O . HIS A 1 95 ? -7.781 -3.268 -5.754 1.00 98.00 95 HIS A O 1
ATOM 777 N N . ALA A 1 96 ? -8.974 -5.170 -5.811 1.00 97.00 96 ALA A N 1
ATOM 778 C CA . ALA A 1 96 ? -9.765 -4.897 -4.620 1.00 97.00 96 ALA A CA 1
ATOM 779 C C . ALA A 1 96 ? -9.587 -6.016 -3.593 1.00 97.00 96 ALA A C 1
ATOM 781 O O . ALA A 1 96 ? -9.507 -7.191 -3.947 1.00 97.00 96 ALA A O 1
ATOM 782 N N . GLY A 1 97 ? -9.513 -5.654 -2.315 1.00 93.62 97 GLY A N 1
ATOM 783 C CA . GLY A 1 97 ? -9.267 -6.615 -1.247 1.00 93.62 97 GLY A CA 1
ATOM 784 C C . GLY A 1 97 ? -9.499 -6.035 0.139 1.00 93.62 97 GLY A C 1
ATOM 785 O O . GLY A 1 97 ? -9.565 -4.824 0.333 1.00 93.62 97 GLY A O 1
ATOM 786 N N . ASP A 1 98 ? -9.623 -6.914 1.126 1.00 90.56 98 ASP A N 1
ATOM 787 C CA . ASP A 1 98 ? -9.781 -6.562 2.540 1.00 90.56 98 ASP A CA 1
ATOM 788 C C . ASP A 1 98 ? -8.470 -6.688 3.336 1.00 90.56 98 ASP A C 1
ATOM 790 O O . ASP A 1 98 ? -8.464 -6.538 4.560 1.00 90.56 98 ASP A O 1
ATOM 794 N N . LYS A 1 99 ? -7.356 -6.937 2.638 1.00 89.62 99 LYS A N 1
ATOM 795 C CA . LYS A 1 99 ? -5.990 -7.066 3.162 1.00 89.62 99 LYS A CA 1
ATOM 796 C C . LYS A 1 99 ? -5.073 -6.066 2.471 1.00 89.62 99 LYS A C 1
ATOM 798 O O . LYS A 1 99 ? -5.346 -5.655 1.347 1.00 89.62 99 LYS A O 1
ATOM 803 N N . LEU A 1 100 ? -3.977 -5.703 3.141 1.00 90.31 100 LEU A N 1
ATOM 804 C CA . LEU A 1 100 ? -2.919 -4.901 2.526 1.00 90.31 100 LEU A CA 1
ATOM 805 C C . LEU A 1 100 ? -2.353 -5.632 1.309 1.00 90.31 100 LEU A C 1
ATOM 807 O O . LEU A 1 100 ? -2.211 -6.854 1.324 1.00 90.31 100 LEU A O 1
ATOM 811 N N . PHE A 1 101 ? -2.040 -4.864 0.273 1.00 94.38 101 PHE A N 1
ATOM 812 C CA . PHE A 1 101 ? -1.454 -5.384 -0.948 1.00 94.38 101 PHE A CA 1
ATOM 813 C C . PHE A 1 101 ? 0.061 -5.345 -0.840 1.00 94.38 101 PHE A C 1
ATOM 815 O O . PHE A 1 101 ? 0.653 -4.269 -0.764 1.00 94.38 101 PHE A O 1
ATOM 822 N N . GLU A 1 102 ? 0.687 -6.512 -0.848 1.00 96.50 102 GLU A N 1
ATOM 823 C CA . GLU A 1 102 ? 2.128 -6.624 -0.999 1.00 96.50 102 GLU A CA 1
ATOM 824 C C . GLU A 1 102 ? 2.459 -6.844 -2.475 1.00 96.50 102 GLU A C 1
ATOM 826 O O . GLU A 1 102 ? 2.077 -7.858 -3.059 1.00 96.50 102 GLU A O 1
ATOM 831 N N . LEU A 1 103 ? 3.151 -5.880 -3.078 1.00 98.06 103 LEU A N 1
ATOM 832 C CA . LEU A 1 103 ? 3.594 -5.931 -4.464 1.00 98.06 103 LEU A CA 1
ATOM 833 C C . LEU A 1 103 ? 5.105 -6.167 -4.512 1.00 98.06 103 LEU A C 1
ATOM 835 O O . LEU A 1 103 ? 5.867 -5.434 -3.882 1.00 98.06 103 LEU A O 1
ATOM 839 N N . VAL A 1 104 ? 5.536 -7.170 -5.275 1.00 98.56 104 VAL A N 1
ATOM 840 C CA . VAL A 1 104 ? 6.949 -7.480 -5.532 1.00 98.56 104 VAL A CA 1
ATOM 841 C C . VAL A 1 104 ? 7.218 -7.438 -7.033 1.00 98.56 104 VAL A C 1
ATOM 843 O O . VAL A 1 104 ? 6.417 -7.957 -7.806 1.00 98.56 104 VAL A O 1
ATOM 846 N N . PHE A 1 105 ? 8.311 -6.816 -7.468 1.00 98.38 105 PHE A N 1
ATOM 847 C CA . PHE A 1 105 ? 8.645 -6.698 -8.892 1.00 98.38 105 PHE A CA 1
ATOM 848 C C . PHE A 1 105 ? 10.153 -6.562 -9.132 1.00 98.38 105 PHE A C 1
ATOM 850 O O . PHE A 1 105 ? 10.896 -6.138 -8.247 1.00 98.38 105 PHE A O 1
ATOM 857 N N . ASP A 1 106 ? 10.601 -6.896 -10.343 1.00 97.62 106 ASP A N 1
ATOM 858 C CA . ASP A 1 106 ? 11.977 -6.658 -10.794 1.00 97.62 106 ASP A CA 1
ATOM 859 C C . ASP A 1 106 ? 12.122 -5.193 -11.258 1.00 97.62 106 ASP A C 1
ATOM 861 O O . ASP A 1 106 ? 11.394 -4.765 -12.161 1.00 97.62 106 ASP A O 1
ATOM 865 N N . PRO A 1 107 ? 13.045 -4.404 -10.677 1.00 97.06 107 PRO A N 1
ATOM 866 C CA . PRO A 1 107 ? 13.268 -3.015 -11.075 1.00 97.06 107 PRO A CA 1
ATOM 867 C C . PRO A 1 107 ? 13.946 -2.859 -12.456 1.00 97.06 107 PRO A C 1
ATOM 869 O O . PRO A 1 107 ? 14.165 -1.733 -12.908 1.00 97.06 107 PRO A O 1
ATOM 872 N N . GLY A 1 108 ? 14.295 -3.954 -13.138 1.00 93.94 108 GLY A N 1
ATOM 873 C CA . GLY A 1 108 ? 14.803 -3.971 -14.513 1.00 93.94 108 GLY A CA 1
ATOM 874 C C . GLY A 1 108 ? 16.304 -3.712 -14.647 1.00 93.94 108 GLY A C 1
ATOM 875 O O . GLY A 1 108 ? 16.803 -3.552 -15.758 1.00 93.94 108 GLY A O 1
ATOM 876 N N . ASN A 1 109 ? 17.041 -3.671 -13.534 1.00 91.06 109 ASN A N 1
ATOM 877 C CA . ASN A 1 109 ? 18.493 -3.456 -13.515 1.00 91.06 109 ASN A CA 1
ATOM 878 C C . ASN A 1 109 ? 19.296 -4.734 -13.198 1.00 91.06 109 ASN A C 1
ATOM 880 O O . ASN A 1 109 ? 20.501 -4.651 -12.959 1.00 91.06 109 ASN A O 1
ATOM 884 N N . GLY A 1 110 ? 18.639 -5.900 -13.163 1.00 89.94 110 GLY A N 1
ATOM 885 C CA . GLY A 1 110 ? 19.249 -7.178 -12.775 1.00 89.94 110 GLY A CA 1
ATOM 886 C C . GLY A 1 110 ? 19.590 -7.286 -11.282 1.00 89.94 110 GLY A C 1
ATOM 887 O O . GLY A 1 110 ? 20.311 -8.200 -10.887 1.00 89.94 110 GLY A O 1
ATOM 888 N N . GLY A 1 111 ? 19.123 -6.338 -10.464 1.00 92.31 111 GLY A N 1
ATOM 889 C CA . GLY A 1 111 ? 19.270 -6.340 -9.014 1.00 92.31 111 GLY A CA 1
ATOM 890 C C . GLY A 1 111 ? 18.222 -7.196 -8.300 1.00 92.31 111 GLY A C 1
ATOM 891 O O . GLY A 1 111 ? 17.501 -7.984 -8.906 1.00 92.31 111 GLY A O 1
ATOM 892 N N . ALA A 1 112 ? 18.150 -7.037 -6.977 1.00 95.75 112 ALA A N 1
ATOM 893 C CA . ALA A 1 112 ? 17.127 -7.690 -6.169 1.00 95.75 112 ALA A CA 1
ATOM 894 C C . ALA A 1 112 ? 15.730 -7.117 -6.457 1.00 95.75 112 ALA A C 1
ATOM 896 O O . ALA A 1 112 ? 15.581 -5.930 -6.757 1.00 95.75 112 ALA A O 1
ATOM 897 N N . GLU A 1 113 ? 14.713 -7.963 -6.301 1.00 97.44 113 GLU A N 1
ATOM 898 C CA . GLU A 1 113 ? 13.312 -7.559 -6.393 1.00 97.44 113 GLU A CA 1
ATOM 899 C C . GLU A 1 113 ?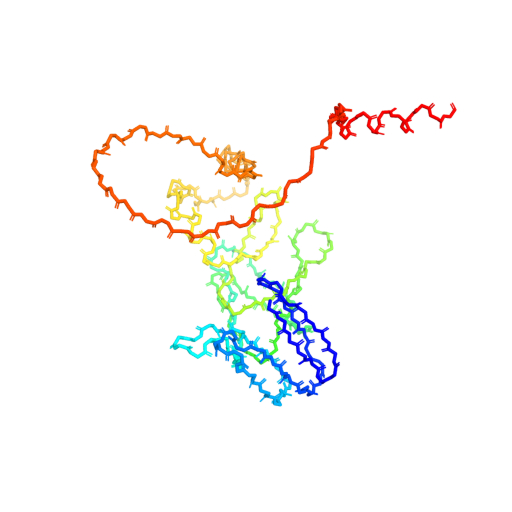 12.979 -6.453 -5.380 1.00 97.44 113 GLU A C 1
ATOM 901 O O . GLU A 1 113 ? 13.448 -6.448 -4.237 1.00 97.44 113 GLU A O 1
ATOM 906 N N . VAL A 1 114 ? 12.121 -5.523 -5.793 1.00 97.38 114 VAL A N 1
ATOM 907 C CA . VAL A 1 114 ? 11.591 -4.451 -4.951 1.00 97.38 114 VAL A CA 1
ATOM 908 C C . VAL A 1 114 ? 10.255 -4.890 -4.372 1.00 97.38 114 VAL A C 1
ATOM 910 O O . VAL A 1 114 ? 9.392 -5.383 -5.091 1.00 97.38 114 VAL A O 1
ATOM 913 N N . ARG A 1 115 ? 10.068 -4.667 -3.068 1.00 97.88 115 ARG A N 1
ATOM 914 C CA . ARG A 1 115 ? 8.840 -4.976 -2.326 1.00 97.88 115 ARG A CA 1
ATOM 915 C C . ARG A 1 115 ? 8.178 -3.691 -1.839 1.00 97.88 115 ARG A C 1
ATOM 917 O O . ARG A 1 115 ? 8.826 -2.878 -1.182 1.00 97.88 115 ARG A O 1
ATOM 924 N N . LYS A 1 116 ? 6.887 -3.518 -2.127 1.00 96.75 116 LYS A N 1
ATOM 925 C CA . LYS A 1 116 ? 6.078 -2.371 -1.698 1.00 96.75 116 LYS A CA 1
ATOM 926 C C . LYS A 1 116 ? 4.770 -2.815 -1.063 1.00 96.75 116 LYS A C 1
ATOM 928 O O . LYS A 1 116 ? 4.079 -3.685 -1.578 1.00 96.75 116 LYS A O 1
ATOM 933 N N . LEU A 1 117 ? 4.411 -2.154 0.032 1.00 94.75 117 LEU A N 1
ATOM 934 C CA . LEU A 1 117 ? 3.107 -2.292 0.666 1.00 94.75 117 LEU A CA 1
ATOM 935 C C . LEU A 1 117 ? 2.201 -1.164 0.168 1.00 94.75 117 LEU A C 1
ATOM 937 O O . LEU A 1 117 ? 2.457 0.009 0.446 1.00 94.75 117 LEU A O 1
ATOM 941 N N . LEU A 1 118 ? 1.173 -1.509 -0.600 1.00 94.88 118 LEU A N 1
ATOM 942 C CA . LEU A 1 118 ? 0.290 -0.538 -1.236 1.00 94.88 118 LEU A CA 1
ATOM 943 C C . LEU A 1 118 ? -0.957 -0.287 -0.381 1.00 94.88 118 LEU A C 1
ATOM 945 O O . LEU A 1 118 ? -1.569 -1.206 0.171 1.00 94.88 118 LEU A O 1
ATOM 949 N N . LYS A 1 119 ? -1.328 0.990 -0.283 1.00 92.12 119 LYS A N 1
ATOM 950 C CA . LYS A 1 119 ? -2.586 1.469 0.309 1.00 92.12 119 LYS A CA 1
ATOM 951 C C . LYS A 1 119 ? -3.575 1.743 -0.820 1.00 92.12 119 LYS A C 1
ATOM 953 O O . LYS A 1 119 ? -3.177 1.749 -1.978 1.00 92.12 119 LYS A O 1
ATOM 958 N N . SER A 1 120 ? -4.841 2.016 -0.505 1.00 94.69 120 SER A N 1
ATOM 959 C CA . SER A 1 120 ? -5.800 2.424 -1.537 1.00 94.69 120 SER A CA 1
ATOM 960 C C . SER A 1 120 ? -5.290 3.612 -2.349 1.00 94.69 120 SER A C 1
ATOM 962 O O . SER A 1 120 ? -4.801 4.587 -1.776 1.00 94.69 120 SER A O 1
ATOM 964 N N . GLY A 1 121 ? -5.455 3.552 -3.666 1.00 96.44 121 GLY A N 1
ATOM 965 C CA . GLY A 1 121 ? -5.054 4.628 -4.562 1.00 96.44 121 GLY A CA 1
ATOM 966 C C . GLY A 1 121 ? -4.592 4.146 -5.930 1.00 96.44 121 GLY A C 1
ATOM 967 O O . GLY A 1 121 ? -4.556 2.955 -6.226 1.00 96.44 121 GLY A O 1
ATOM 968 N N . ARG A 1 122 ? -4.229 5.105 -6.781 1.00 98.19 122 ARG A N 1
ATOM 969 C CA . ARG A 1 122 ? -3.646 4.844 -8.099 1.00 98.19 122 ARG A CA 1
ATOM 970 C C . ARG A 1 122 ? -2.131 4.969 -8.020 1.00 98.19 122 ARG A C 1
ATOM 972 O O . ARG A 1 122 ? -1.626 5.950 -7.477 1.00 98.19 122 ARG A O 1
ATOM 979 N N . TYR A 1 123 ? -1.432 4.001 -8.590 1.00 98.38 123 TYR A N 1
ATOM 980 C CA . TYR A 1 123 ? 0.015 3.939 -8.679 1.00 98.38 123 TYR A CA 1
ATOM 981 C C . TYR A 1 123 ? 0.431 3.923 -10.142 1.00 98.38 123 TYR A C 1
ATOM 983 O O . TYR A 1 123 ? -0.032 3.086 -10.909 1.00 98.38 123 TYR A O 1
ATOM 991 N N . ILE A 1 124 ? 1.294 4.855 -10.521 1.00 97.62 124 ILE A N 1
ATOM 992 C CA . ILE A 1 124 ? 1.805 5.012 -11.878 1.00 97.62 124 ILE A CA 1
ATOM 993 C C . ILE A 1 124 ? 3.160 4.316 -11.957 1.00 97.62 124 ILE A C 1
ATOM 995 O O . ILE A 1 124 ? 4.027 4.553 -11.112 1.00 97.62 124 ILE A O 1
ATOM 999 N N . ILE A 1 125 ? 3.338 3.477 -12.973 1.00 97.69 125 ILE A N 1
ATOM 1000 C CA . ILE A 1 125 ? 4.626 2.858 -13.287 1.00 97.69 125 ILE A CA 1
ATOM 1001 C C . ILE A 1 125 ? 5.496 3.891 -14.004 1.00 97.69 125 ILE A C 1
ATOM 1003 O O . ILE A 1 125 ? 5.056 4.554 -14.947 1.00 97.69 125 ILE A O 1
ATOM 1007 N N . GLY A 1 126 ? 6.738 4.037 -13.553 1.00 94.75 126 GLY A N 1
ATOM 1008 C CA . GLY A 1 126 ? 7.695 4.960 -14.149 1.00 94.75 126 GLY A CA 1
ATOM 1009 C C . GLY A 1 126 ? 9.136 4.540 -13.905 1.00 94.75 126 GLY A C 1
ATOM 1010 O O . GLY A 1 126 ? 9.405 3.507 -13.297 1.00 94.75 126 GLY A O 1
ATOM 1011 N N . ILE A 1 127 ? 10.065 5.363 -14.385 1.00 94.06 127 ILE A N 1
ATOM 1012 C CA . ILE A 1 127 ? 11.491 5.214 -14.104 1.00 94.06 127 ILE A CA 1
ATOM 1013 C C . ILE A 1 127 ? 11.863 6.194 -12.996 1.00 94.06 127 ILE A C 1
ATOM 1015 O O . ILE A 1 127 ? 11.651 7.399 -13.131 1.00 94.06 127 ILE A O 1
ATOM 1019 N N . ASP A 1 128 ? 12.423 5.663 -11.918 1.00 91.62 128 ASP A N 1
ATOM 1020 C CA . ASP A 1 128 ? 13.055 6.420 -10.849 1.00 91.62 128 ASP A CA 1
ATOM 1021 C C . ASP A 1 128 ? 14.21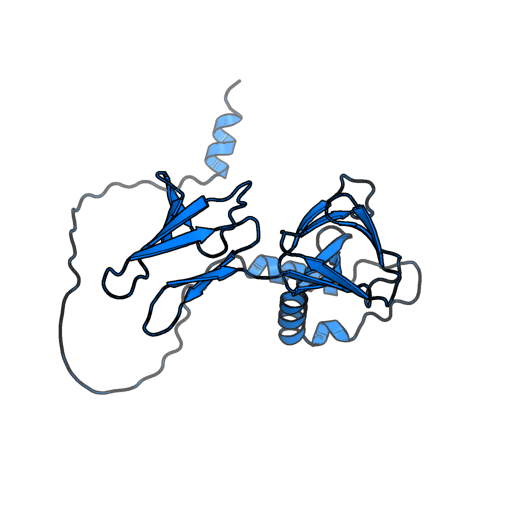4 7.253 -11.433 1.00 91.62 128 ASP A C 1
ATOM 1023 O O . ASP A 1 128 ? 15.148 6.675 -12.002 1.00 91.62 128 ASP A O 1
ATOM 1027 N N . PRO A 1 129 ? 14.163 8.596 -11.356 1.00 85.38 129 PRO A N 1
ATOM 1028 C CA . PRO A 1 129 ? 15.162 9.459 -11.983 1.00 85.38 129 PRO A CA 1
ATOM 1029 C C . PRO A 1 129 ? 16.540 9.363 -11.321 1.00 85.38 129 PRO A C 1
ATOM 1031 O O . PRO A 1 129 ? 17.550 9.633 -11.980 1.00 85.38 129 PRO A O 1
ATOM 1034 N N . ASP A 1 130 ? 16.589 8.960 -10.054 1.00 87.44 130 ASP A N 1
ATOM 1035 C CA . ASP A 1 130 ? 17.813 8.924 -9.262 1.00 87.44 130 ASP A CA 1
ATOM 1036 C C . ASP A 1 130 ? 18.602 7.654 -9.593 1.00 87.44 130 ASP A C 1
ATOM 1038 O O . ASP A 1 130 ? 19.821 7.686 -9.783 1.00 87.44 130 ASP A O 1
ATOM 1042 N N . PHE A 1 131 ? 17.884 6.536 -9.739 1.00 87.50 131 PHE A N 1
ATOM 1043 C CA . PHE A 1 131 ? 18.475 5.209 -9.919 1.00 87.50 131 PHE A CA 1
ATOM 1044 C C . PHE A 1 131 ? 18.309 4.627 -11.329 1.00 87.50 131 PHE A C 1
ATOM 1046 O O . PHE A 1 131 ? 18.892 3.584 -11.622 1.00 87.50 131 PHE A O 1
ATOM 1053 N N . GLY A 1 132 ? 17.523 5.264 -12.201 1.00 90.62 132 GLY A N 1
ATOM 1054 C CA . GLY A 1 132 ? 17.273 4.801 -13.569 1.00 90.62 132 GLY A CA 1
ATOM 1055 C C . GLY A 1 132 ? 16.579 3.438 -13.641 1.00 90.62 132 GLY A C 1
ATOM 1056 O O . GLY A 1 132 ? 16.813 2.685 -14.583 1.00 90.62 132 GLY A O 1
ATOM 1057 N N . ARG A 1 133 ? 15.765 3.097 -12.637 1.00 95.12 133 ARG A N 1
ATOM 1058 C CA . ARG A 1 133 ? 15.126 1.781 -12.481 1.00 95.12 133 ARG A CA 1
ATOM 1059 C C . ARG A 1 133 ? 13.606 1.899 -12.459 1.00 95.12 133 ARG A C 1
ATOM 1061 O O . ARG A 1 133 ? 13.093 2.962 -12.124 1.00 95.12 133 ARG A O 1
ATOM 1068 N N . LEU A 1 134 ? 12.891 0.828 -12.793 1.00 96.06 134 LEU A N 1
ATOM 1069 C CA . LEU A 1 134 ? 11.434 0.805 -12.665 1.00 96.06 134 LEU A CA 1
ATOM 1070 C C . LEU A 1 134 ? 11.020 1.037 -11.213 1.00 96.06 134 LEU A C 1
ATOM 1072 O O . LEU A 1 134 ? 11.618 0.474 -10.294 1.00 96.06 134 LEU A O 1
ATOM 1076 N N . ASP A 1 135 ? 9.981 1.844 -11.025 1.00 97.50 135 ASP A N 1
ATOM 1077 C CA . ASP A 1 135 ? 9.336 2.018 -9.734 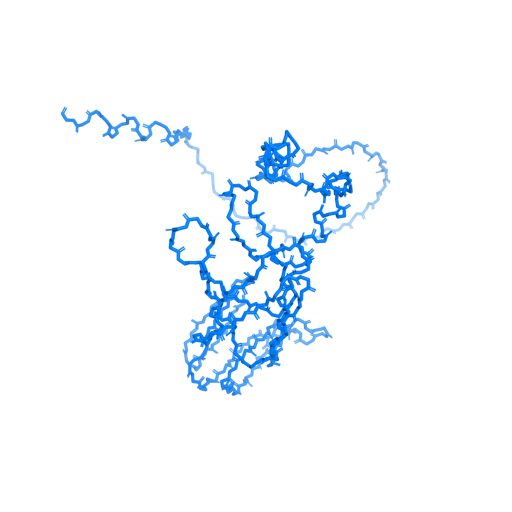1.00 97.50 135 ASP A CA 1
ATOM 1078 C C . ASP A 1 135 ? 7.835 2.354 -9.860 1.00 97.50 135 ASP A C 1
ATOM 1080 O O . ASP A 1 135 ? 7.340 2.713 -10.932 1.00 97.50 135 ASP A O 1
ATOM 1084 N N . LEU A 1 136 ? 7.104 2.223 -8.748 1.00 97.31 136 LEU A N 1
ATOM 1085 C CA . LEU A 1 136 ? 5.711 2.655 -8.605 1.00 97.31 136 LEU A CA 1
ATOM 1086 C C . LEU A 1 136 ? 5.609 3.942 -7.788 1.00 97.31 136 LEU A C 1
ATOM 1088 O O . LEU A 1 136 ? 6.062 3.992 -6.639 1.00 97.31 136 LEU A O 1
ATOM 1092 N N . PHE A 1 137 ? 4.891 4.922 -8.330 1.00 96.06 137 PHE A N 1
ATOM 1093 C CA . PHE A 1 137 ? 4.657 6.226 -7.711 1.00 96.06 137 PHE A CA 1
ATOM 1094 C C . PHE A 1 137 ? 3.171 6.437 -7.432 1.00 96.06 137 PHE A C 1
ATOM 1096 O O . PHE A 1 137 ? 2.335 6.140 -8.279 1.00 96.06 137 PHE A O 1
ATOM 1103 N N . GLU A 1 138 ? 2.812 6.988 -6.273 1.00 96.62 138 GLU A N 1
ATOM 1104 C CA . GLU A 1 138 ? 1.422 7.391 -6.016 1.00 96.62 138 GLU A CA 1
ATOM 1105 C C . GLU A 1 138 ? 1.011 8.504 -6.989 1.00 96.62 138 GLU A C 1
ATOM 1107 O O . GLU A 1 138 ? 1.668 9.545 -7.056 1.00 96.62 138 GLU A O 1
ATOM 1112 N N . ALA A 1 139 ? -0.095 8.309 -7.711 1.00 95.94 139 ALA A N 1
ATOM 1113 C CA . ALA A 1 139 ? -0.571 9.249 -8.724 1.00 95.94 139 ALA A CA 1
ATOM 1114 C C . ALA A 1 139 ? -0.781 10.657 -8.152 1.00 95.94 139 ALA A C 1
ATOM 1116 O O . ALA A 1 139 ? -0.376 11.628 -8.772 1.00 95.94 139 ALA A O 1
ATOM 1117 N N . SER A 1 140 ? -1.304 10.772 -6.928 1.00 94.19 140 SER A N 1
ATOM 1118 C CA . SER A 1 140 ? -1.492 12.063 -6.252 1.00 94.19 140 SER A CA 1
ATOM 1119 C C . SER A 1 140 ? -0.183 12.827 -6.034 1.00 94.19 140 SER A C 1
ATOM 1121 O O . SER A 1 140 ? -0.159 14.049 -6.161 1.00 94.19 140 SER A O 1
ATOM 1123 N N . LYS A 1 141 ? 0.915 12.124 -5.729 1.00 92.31 141 LYS A N 1
ATOM 1124 C CA . LYS A 1 141 ? 2.245 12.731 -5.582 1.00 92.31 141 LYS A CA 1
ATOM 1125 C C . LYS A 1 141 ? 2.808 13.139 -6.936 1.00 92.31 141 LYS A C 1
ATOM 1127 O O . LYS A 1 141 ? 3.362 14.226 -7.055 1.00 92.31 141 LYS A O 1
ATOM 1132 N N . VAL A 1 142 ? 2.630 12.294 -7.952 1.00 90.31 142 VAL A N 1
ATOM 1133 C CA . VAL A 1 142 ? 3.023 12.613 -9.331 1.00 90.31 142 VAL A CA 1
ATOM 1134 C C . VAL A 1 142 ? 2.287 13.865 -9.812 1.00 90.31 142 VAL A C 1
ATOM 1136 O O . VAL A 1 142 ? 2.926 14.803 -10.277 1.00 90.31 142 VAL A O 1
ATOM 1139 N N . ASP A 1 143 ? 0.969 13.924 -9.634 1.00 89.38 143 ASP A N 1
ATOM 1140 C CA . ASP A 1 143 ? 0.139 15.056 -10.045 1.00 89.38 143 ASP A CA 1
ATOM 1141 C C . ASP A 1 143 ? 0.516 16.344 -9.299 1.00 89.38 143 ASP A C 1
ATOM 1143 O O . ASP A 1 143 ? 0.604 17.402 -9.921 1.00 89.38 143 ASP A O 1
ATOM 1147 N N . ALA A 1 144 ? 0.805 16.265 -7.993 1.00 89.31 144 ALA A N 1
ATOM 1148 C CA . ALA A 1 144 ? 1.271 17.410 -7.210 1.00 89.31 144 ALA A CA 1
ATOM 1149 C C . ALA A 1 144 ? 2.598 17.976 -7.749 1.00 89.31 144 ALA A C 1
ATOM 1151 O O . ALA A 1 144 ? 2.696 19.174 -8.011 1.00 89.31 144 ALA A O 1
ATOM 1152 N N . VAL A 1 145 ? 3.587 17.112 -8.010 1.00 86.12 145 VAL A N 1
ATOM 1153 C CA . VAL A 1 145 ? 4.879 17.524 -8.591 1.00 86.12 145 VAL A CA 1
ATOM 1154 C C . VAL A 1 145 ? 4.690 18.132 -9.985 1.00 86.12 145 VAL A C 1
ATOM 1156 O O . VAL A 1 145 ? 5.300 19.150 -10.318 1.00 86.12 145 VAL A O 1
ATOM 1159 N N . MET A 1 146 ? 3.818 17.545 -10.808 1.00 81.25 146 MET A N 1
ATOM 1160 C CA . MET A 1 146 ? 3.536 18.045 -12.157 1.00 81.25 146 MET A CA 1
ATOM 1161 C C . MET A 1 146 ? 2.813 19.397 -12.150 1.00 81.25 146 MET A C 1
ATOM 1163 O O . MET A 1 146 ? 3.072 20.225 -13.024 1.00 81.25 146 MET A O 1
ATOM 1167 N N . ALA A 1 147 ? 1.937 19.640 -11.172 1.00 85.75 147 ALA A N 1
ATOM 1168 C CA . ALA A 1 147 ? 1.250 20.918 -11.005 1.00 85.75 147 ALA A CA 1
ATOM 1169 C C . ALA A 1 147 ? 2.210 22.042 -10.586 1.00 85.75 147 ALA A C 1
ATOM 1171 O O . ALA A 1 147 ? 2.084 23.171 -11.060 1.00 85.75 147 ALA A O 1
ATOM 1172 N N . GLU A 1 148 ? 3.194 21.734 -9.740 1.00 83.62 148 GLU A N 1
ATOM 1173 C CA . GLU A 1 148 ? 4.224 22.692 -9.325 1.00 83.62 148 GLU A CA 1
ATOM 1174 C C . GLU A 1 148 ? 5.214 23.012 -10.452 1.00 83.62 148 GLU A C 1
ATOM 1176 O O . GLU A 1 148 ? 5.801 24.098 -10.483 1.00 83.62 148 GLU A O 1
ATOM 1181 N N . GLN A 1 149 ? 5.404 22.087 -11.398 1.00 74.00 149 GLN A N 1
ATOM 1182 C CA . GLN A 1 149 ? 6.427 22.207 -12.432 1.00 74.00 149 GLN A CA 1
ATOM 1183 C C . GLN A 1 149 ? 5.898 21.861 -13.843 1.00 74.00 149 GLN A C 1
ATOM 1185 O O . GLN A 1 149 ? 6.330 20.891 -14.473 1.00 74.00 149 GLN A O 1
ATOM 1190 N N . PRO A 1 150 ? 5.018 22.700 -14.423 1.00 63.72 150 PRO A N 1
ATOM 1191 C CA . PRO A 1 150 ? 4.379 22.426 -15.716 1.00 63.72 150 PRO A CA 1
ATOM 1192 C C . PRO A 1 150 ? 5.367 22.383 -16.895 1.00 63.72 150 PRO A C 1
ATOM 1194 O O . PRO A 1 150 ? 5.089 21.772 -17.926 1.00 63.72 150 PRO A O 1
ATOM 1197 N N . GLN A 1 151 ? 6.553 22.985 -16.749 1.00 57.06 151 GLN A N 1
ATOM 1198 C CA . GLN A 1 151 ? 7.599 22.994 -17.780 1.00 57.06 151 GLN A CA 1
ATOM 1199 C C . GLN A 1 151 ? 8.218 21.616 -18.093 1.00 57.06 151 GLN A C 1
ATOM 1201 O O . GLN A 1 151 ? 8.860 21.472 -19.135 1.00 57.06 151 GLN A O 1
ATOM 1206 N N . TYR A 1 152 ? 8.007 20.591 -17.259 1.00 52.62 152 TYR A N 1
ATOM 1207 C CA . TYR A 1 152 ? 8.564 19.245 -17.483 1.00 52.62 152 TYR A CA 1
ATOM 1208 C C . TYR A 1 152 ? 7.711 18.367 -18.413 1.00 52.62 152 TYR A C 1
ATOM 1210 O O . TYR A 1 152 ? 8.158 17.308 -18.846 1.00 52.62 152 TYR A O 1
ATOM 1218 N N . LEU A 1 153 ? 6.514 18.827 -18.790 1.00 49.72 153 LEU A N 1
ATOM 1219 C CA . LEU A 1 153 ? 5.591 18.102 -19.670 1.00 49.72 153 LEU A CA 1
ATOM 1220 C C . LEU A 1 153 ? 5.895 18.236 -21.170 1.00 49.72 153 LEU A C 1
ATOM 1222 O O . LEU A 1 153 ? 5.349 17.492 -21.983 1.00 49.72 153 LEU A O 1
ATOM 1226 N N . SER A 1 154 ? 6.775 19.160 -21.555 1.00 47.03 154 SER A N 1
ATOM 1227 C CA . SER A 1 154 ? 6.928 19.561 -22.959 1.00 47.03 154 SER A CA 1
ATOM 1228 C C . SER A 1 154 ? 8.004 18.805 -23.747 1.00 47.03 154 SER A C 1
ATOM 1230 O O . SER A 1 154 ? 8.255 19.175 -24.892 1.00 47.03 154 SER A O 1
ATOM 1232 N N . SER A 1 155 ? 8.685 17.791 -23.191 1.00 45.28 155 SER A N 1
ATOM 1233 C CA . SER A 1 155 ? 9.853 17.202 -23.883 1.00 45.28 155 SER A CA 1
ATOM 1234 C C . SER A 1 155 ? 9.989 15.688 -23.960 1.00 45.28 155 SER A C 1
ATOM 1236 O O . SER A 1 155 ? 10.992 15.234 -24.501 1.00 45.28 155 SER A O 1
ATOM 1238 N N . THR A 1 156 ? 9.009 14.890 -23.544 1.00 44.25 156 THR A N 1
ATOM 1239 C CA . THR A 1 156 ? 9.143 13.425 -23.651 1.00 44.25 156 THR A CA 1
ATOM 1240 C C . THR A 1 156 ? 8.164 12.846 -24.664 1.00 44.25 156 THR A C 1
ATOM 1242 O O . THR A 1 156 ? 7.281 12.063 -24.346 1.00 44.25 156 THR A O 1
ATOM 1245 N N . ARG A 1 157 ? 8.345 13.227 -25.930 1.00 39.16 157 ARG A N 1
ATOM 1246 C CA . ARG A 1 157 ? 8.147 12.287 -27.040 1.00 39.16 157 ARG A CA 1
ATOM 1247 C C . ARG A 1 157 ? 9.539 11.808 -27.427 1.00 39.16 157 ARG A C 1
ATOM 1249 O O . ARG A 1 157 ? 10.167 12.398 -28.301 1.00 39.16 157 ARG A O 1
ATOM 1256 N N . TYR A 1 158 ? 10.065 10.824 -26.699 1.00 40.88 158 TYR A N 1
ATOM 1257 C CA . TYR A 1 158 ? 11.370 10.254 -27.019 1.00 40.88 158 TYR A CA 1
ATOM 1258 C C . TYR A 1 158 ? 11.194 9.239 -28.146 1.00 40.88 158 TYR A C 1
ATOM 1260 O O . TYR A 1 158 ? 10.744 8.117 -27.943 1.00 40.88 158 TYR A O 1
ATOM 1268 N N . ALA A 1 159 ? 11.521 9.673 -29.358 1.00 39.47 159 ALA A N 1
ATOM 1269 C CA . ALA A 1 159 ? 11.827 8.776 -30.452 1.00 39.47 159 ALA A CA 1
ATOM 1270 C C . ALA A 1 159 ? 13.232 8.197 -30.220 1.00 39.47 159 ALA A C 1
ATOM 1272 O O . ALA A 1 159 ? 14.197 8.950 -30.178 1.00 39.47 159 ALA A O 1
ATOM 1273 N N . GLY A 1 160 ? 13.328 6.872 -30.103 1.00 39.75 160 GLY A N 1
ATOM 1274 C CA . GLY A 1 160 ? 14.517 6.090 -30.456 1.00 39.75 160 GLY A CA 1
ATOM 1275 C C . GLY A 1 160 ? 15.731 6.163 -29.520 1.00 39.75 160 GLY A C 1
ATOM 1276 O O . GLY A 1 160 ? 16.449 7.150 -29.469 1.00 39.75 160 GLY A O 1
ATOM 1277 N N . ASN A 1 161 ? 16.006 5.037 -28.860 1.00 41.72 161 ASN A N 1
ATOM 1278 C CA . ASN A 1 161 ? 17.315 4.387 -28.696 1.00 41.72 161 ASN A CA 1
ATOM 1279 C C . ASN A 1 161 ? 18.565 5.294 -28.647 1.00 41.72 161 ASN A C 1
ATOM 1281 O O . ASN A 1 161 ? 19.480 5.098 -29.439 1.00 41.72 161 ASN A O 1
ATOM 1285 N N . ASN A 1 162 ? 18.602 6.288 -27.758 1.00 46.19 162 ASN A N 1
ATOM 1286 C CA . ASN A 1 162 ? 19.810 6.867 -27.145 1.00 46.19 162 ASN A CA 1
ATOM 1287 C C . ASN A 1 162 ? 19.398 8.043 -26.249 1.00 46.19 162 ASN A C 1
ATOM 1289 O O . ASN A 1 162 ? 19.597 9.209 -26.584 1.00 46.19 162 ASN A O 1
ATOM 1293 N N . ALA A 1 163 ? 18.797 7.737 -25.098 1.00 42.56 163 ALA A N 1
ATOM 1294 C CA . ALA A 1 163 ? 18.492 8.747 -24.095 1.00 42.56 163 ALA A CA 1
ATOM 1295 C C . ALA A 1 163 ? 19.774 9.181 -23.378 1.00 42.56 163 ALA A C 1
ATOM 1297 O O . ALA A 1 163 ? 20.163 8.619 -22.357 1.00 42.56 163 ALA A O 1
ATOM 1298 N N . THR A 1 164 ? 20.454 10.196 -23.913 1.00 46.31 164 THR A N 1
ATOM 1299 C CA . THR A 1 164 ? 21.426 10.954 -23.122 1.00 46.31 164 THR A CA 1
ATOM 1300 C C . THR A 1 164 ? 20.661 11.579 -21.957 1.00 46.31 164 THR A C 1
ATOM 1302 O O . THR A 1 164 ? 19.653 12.257 -22.185 1.00 46.31 164 THR A O 1
ATOM 1305 N N . ARG A 1 165 ? 21.114 11.316 -20.722 1.00 49.78 165 ARG A N 1
ATOM 1306 C CA . ARG A 1 165 ? 20.607 11.894 -19.466 1.00 49.78 165 ARG A CA 1
ATOM 1307 C C . ARG A 1 165 ? 20.417 13.396 -19.679 1.00 49.78 165 ARG A C 1
ATOM 1309 O O . ARG A 1 165 ? 21.380 14.155 -19.742 1.00 49.78 165 ARG A O 1
ATOM 1316 N N . SER A 1 166 ? 19.184 13.812 -19.953 1.00 52.03 166 SER A N 1
ATOM 1317 C CA . SER A 1 166 ? 18.932 15.185 -20.376 1.00 52.03 166 SER A CA 1
ATOM 1318 C C . SER A 1 166 ? 19.235 16.096 -19.191 1.00 52.03 166 SER A C 1
ATOM 1320 O O . SER A 1 166 ? 18.790 15.798 -18.087 1.00 52.03 166 SER A O 1
ATOM 1322 N N . GLN A 1 167 ? 19.937 17.215 -19.409 1.00 48.66 167 GLN A N 1
ATOM 1323 C CA . GLN A 1 167 ? 20.275 18.231 -18.386 1.00 48.66 167 GLN A CA 1
ATOM 1324 C C . GLN A 1 167 ? 19.082 18.652 -17.497 1.00 48.66 167 GLN A C 1
ATOM 1326 O O . GLN A 1 167 ? 19.256 19.182 -16.406 1.00 48.66 167 GLN A O 1
ATOM 1331 N N . ARG A 1 168 ? 17.856 18.399 -17.961 1.00 53.16 168 ARG A N 1
ATOM 1332 C CA . ARG A 1 168 ? 16.589 18.636 -17.264 1.00 53.16 168 ARG A CA 1
ATOM 1333 C C . ARG A 1 168 ? 16.316 17.654 -16.118 1.00 53.16 168 ARG A C 1
ATOM 1335 O O . ARG A 1 168 ? 15.739 18.067 -15.123 1.00 53.16 168 ARG A O 1
ATOM 1342 N N . VAL A 1 169 ? 16.740 16.393 -16.239 1.00 55.62 169 VAL A N 1
ATOM 1343 C CA . VAL A 1 169 ? 16.650 15.394 -15.157 1.00 55.62 169 VAL A CA 1
ATOM 1344 C C . VAL A 1 169 ? 17.613 15.777 -14.033 1.00 55.62 169 VAL A C 1
ATOM 1346 O O . VAL A 1 169 ? 17.215 15.784 -12.876 1.00 55.62 169 VAL A O 1
ATOM 1349 N N . GLU A 1 170 ? 18.824 16.232 -14.372 1.00 55.62 170 GLU A N 1
ATOM 1350 C CA . GLU A 1 170 ? 19.786 16.742 -13.382 1.00 55.62 170 GLU A CA 1
ATOM 1351 C C . GLU A 1 170 ? 19.305 18.022 -12.678 1.00 55.62 170 GLU A C 1
ATOM 1353 O O . GLU A 1 170 ? 19.524 18.185 -11.481 1.00 55.62 170 GLU A O 1
ATOM 1358 N N . ALA A 1 171 ? 18.598 18.911 -13.384 1.00 55.16 171 ALA A N 1
ATOM 1359 C CA . ALA A 1 171 ? 18.013 20.107 -12.775 1.00 55.16 171 ALA A CA 1
ATOM 1360 C C . ALA A 1 171 ? 16.884 19.783 -11.775 1.00 55.16 171 ALA A C 1
ATOM 1362 O O . ALA A 1 171 ? 16.777 20.450 -10.747 1.00 55.16 171 ALA A O 1
ATOM 1363 N N . LEU A 1 172 ? 16.071 18.755 -12.053 1.00 54.91 172 LEU A N 1
ATOM 1364 C CA . LEU A 1 172 ? 15.012 18.287 -11.152 1.00 54.91 172 LEU A CA 1
ATOM 1365 C C . LEU A 1 172 ? 15.604 17.630 -9.890 1.00 54.91 172 LEU A C 1
ATOM 1367 O O . LEU A 1 172 ? 15.201 17.955 -8.774 1.00 54.91 172 LEU A O 1
ATOM 1371 N N . LEU A 1 173 ? 16.615 16.778 -10.078 1.00 57.53 173 LEU A N 1
ATOM 1372 C CA . LEU A 1 173 ? 17.402 16.131 -9.021 1.00 57.53 173 LEU A CA 1
ATOM 1373 C C . LEU A 1 173 ? 18.029 17.152 -8.055 1.00 57.53 173 LEU A C 1
ATOM 1375 O O . LEU A 1 173 ? 17.809 17.086 -6.847 1.00 57.53 173 LEU A O 1
ATOM 1379 N N . ALA A 1 174 ? 18.715 18.168 -8.588 1.00 63.62 174 ALA A N 1
ATOM 1380 C CA . ALA A 1 174 ? 19.364 19.208 -7.785 1.00 63.62 174 ALA A CA 1
ATOM 1381 C C . ALA A 1 174 ? 18.382 20.066 -6.959 1.00 63.62 174 ALA A C 1
ATOM 1383 O O . ALA A 1 174 ? 18.790 20.768 -6.029 1.00 63.62 174 ALA A O 1
ATOM 1384 N N . GLN A 1 175 ? 17.091 20.061 -7.305 1.00 54.38 175 GLN A N 1
ATOM 1385 C CA . GLN A 1 175 ? 16.068 20.821 -6.592 1.00 54.38 175 GLN A CA 1
ATOM 1386 C C . GLN A 1 175 ? 15.406 20.011 -5.472 1.00 54.38 175 GLN A C 1
ATOM 1388 O O . GLN A 1 175 ? 15.138 20.581 -4.415 1.00 54.38 175 GLN A O 1
ATOM 1393 N N . ILE A 1 176 ? 15.231 18.698 -5.657 1.00 57.94 176 ILE A N 1
ATOM 1394 C CA . ILE A 1 176 ? 14.745 17.777 -4.615 1.00 57.94 176 ILE A CA 1
ATOM 1395 C C . ILE A 1 176 ? 15.737 17.723 -3.440 1.00 57.94 176 ILE A C 1
ATOM 1397 O O . ILE A 1 176 ? 15.324 17.790 -2.281 1.00 57.94 176 ILE A O 1
ATOM 1401 N N . GLU A 1 177 ? 17.044 17.732 -3.726 1.00 62.50 177 GLU A N 1
ATOM 1402 C CA . GLU A 1 177 ? 18.108 17.791 -2.708 1.00 62.50 177 GLU A CA 1
ATOM 1403 C C . GLU A 1 177 ? 18.099 19.096 -1.888 1.00 62.50 177 GLU A C 1
ATOM 1405 O O . GLU A 1 177 ? 18.449 19.095 -0.709 1.00 62.50 177 GLU A O 1
ATOM 1410 N N . ARG A 1 178 ? 17.657 20.222 -2.468 1.00 56.19 178 ARG A N 1
ATOM 1411 C CA . ARG A 1 178 ? 17.603 21.526 -1.773 1.00 56.19 178 ARG A CA 1
ATOM 1412 C C . ARG A 1 178 ? 16.413 21.685 -0.834 1.00 56.19 178 ARG A C 1
ATOM 1414 O O . ARG A 1 178 ? 16.454 22.543 0.043 1.00 56.19 178 ARG A O 1
ATOM 1421 N N . THR A 1 179 ? 15.354 20.903 -1.010 1.00 53.03 179 THR A N 1
ATOM 1422 C CA . THR A 1 179 ? 14.129 21.004 -0.198 1.00 53.03 179 THR A CA 1
ATOM 1423 C C . THR A 1 179 ? 14.159 20.168 1.088 1.00 53.03 179 THR A C 1
ATOM 1425 O O . THR A 1 179 ? 13.183 20.161 1.832 1.00 53.03 179 THR A O 1
ATOM 1428 N N . GLY A 1 180 ? 15.280 19.501 1.385 1.00 54.69 180 GLY A N 1
ATOM 1429 C CA . GLY A 1 180 ? 15.484 18.650 2.564 1.00 54.69 180 GLY A CA 1
ATOM 1430 C C . GLY A 1 180 ? 15.882 19.344 3.879 1.00 54.69 180 GLY A C 1
ATOM 1431 O O . GLY A 1 180 ? 16.401 18.664 4.754 1.00 54.69 180 GLY A O 1
ATOM 1432 N N . GLU A 1 181 ? 15.650 20.650 4.060 1.00 43.19 181 GLU A N 1
ATOM 1433 C CA . GLU A 1 181 ? 15.887 21.371 5.331 1.00 43.19 181 GLU A CA 1
ATOM 1434 C C . GLU A 1 181 ? 14.661 22.234 5.714 1.00 43.19 181 GLU A C 1
ATOM 1436 O O . GLU A 1 181 ? 13.946 22.729 4.835 1.00 43.19 181 GLU A O 1
ATOM 1441 N N . PRO A 1 182 ? 14.368 22.403 7.020 1.00 40.38 182 PRO A N 1
ATOM 1442 C CA . PRO A 1 182 ? 13.103 22.936 7.509 1.00 40.38 182 PRO A CA 1
ATOM 1443 C C . PRO A 1 182 ? 12.972 24.427 7.189 1.00 40.38 182 PRO A C 1
ATOM 1445 O O . PRO A 1 182 ? 13.903 25.205 7.391 1.00 40.38 182 PRO A O 1
ATOM 1448 N N . LEU A 1 183 ? 11.782 24.849 6.750 1.00 38.78 183 LEU A N 1
ATOM 1449 C CA . LEU A 1 183 ? 11.442 26.256 6.518 1.00 38.78 183 LEU A CA 1
ATOM 1450 C C . LEU A 1 183 ? 11.396 27.045 7.841 1.00 38.78 183 LEU A C 1
ATOM 1452 O O . LEU A 1 183 ? 10.337 27.381 8.368 1.00 38.78 183 LEU A O 1
ATOM 1456 N N . GLY A 1 184 ? 12.574 27.370 8.367 1.00 41.19 184 GLY A N 1
ATOM 1457 C CA . GLY A 1 184 ? 12.802 28.437 9.324 1.00 41.19 184 GLY A CA 1
ATOM 1458 C C . GLY A 1 184 ? 12.923 29.775 8.597 1.00 41.19 184 GLY A C 1
ATOM 1459 O O . GLY A 1 184 ? 13.965 30.095 8.044 1.00 41.19 184 GLY A O 1
ATOM 1460 N N . GLY A 1 185 ? 11.834 30.545 8.622 1.00 38.97 185 GLY A N 1
ATOM 1461 C CA . GLY A 1 185 ? 11.805 32.009 8.660 1.00 38.97 185 GLY A CA 1
ATOM 1462 C C . GLY A 1 185 ? 12.627 32.808 7.641 1.00 38.97 185 GLY A C 1
ATOM 1463 O O . GLY A 1 185 ? 13.812 33.070 7.837 1.00 38.97 185 GLY A O 1
ATOM 1464 N N . ARG A 1 186 ? 11.928 33.453 6.699 1.00 36.44 186 ARG A N 1
ATOM 1465 C CA . ARG A 1 186 ? 12.323 34.801 6.276 1.00 36.44 186 ARG A CA 1
ATOM 1466 C C . ARG A 1 186 ? 11.124 35.741 6.266 1.00 36.44 186 ARG A C 1
ATOM 1468 O O . ARG A 1 186 ? 10.183 35.595 5.497 1.00 36.44 186 ARG A O 1
ATOM 1475 N N . SER A 1 187 ? 11.206 36.675 7.206 1.00 38.59 187 SER A N 1
ATOM 1476 C CA . SER A 1 187 ? 10.300 37.781 7.474 1.00 38.59 187 SER A CA 1
ATOM 1477 C C . SER A 1 187 ? 10.182 38.712 6.266 1.00 38.59 187 SER A C 1
ATOM 1479 O O . SER A 1 187 ? 11.196 39.189 5.752 1.00 38.59 187 SER A O 1
ATOM 1481 N N . THR A 1 188 ? 8.951 39.012 5.855 1.00 37.25 188 THR A N 1
ATOM 1482 C CA . THR A 1 188 ? 8.634 40.217 5.084 1.00 37.25 188 THR A CA 1
ATOM 1483 C C . THR A 1 188 ? 7.781 41.127 5.950 1.00 37.25 188 THR A C 1
ATOM 1485 O O . THR A 1 188 ? 6.677 40.769 6.359 1.00 37.25 188 THR A O 1
ATOM 1488 N N . SER A 1 189 ? 8.337 42.300 6.230 1.00 43.34 189 SER A N 1
ATOM 1489 C CA . SER A 1 189 ? 7.730 43.417 6.936 1.00 43.34 189 SER A CA 1
ATOM 1490 C C . SER A 1 189 ? 6.325 43.740 6.424 1.00 43.34 189 SER A C 1
ATOM 1492 O O . SER A 1 189 ? 6.132 43.993 5.238 1.00 43.34 189 SER A O 1
ATOM 1494 N N . GLY A 1 190 ? 5.368 43.801 7.346 1.00 33.84 190 GLY A N 1
ATOM 1495 C CA . GLY A 1 190 ? 4.016 44.290 7.112 1.00 33.84 190 GLY A CA 1
ATOM 1496 C C . GLY A 1 190 ? 3.503 44.964 8.376 1.00 33.84 190 GLY A C 1
ATOM 1497 O O . GLY 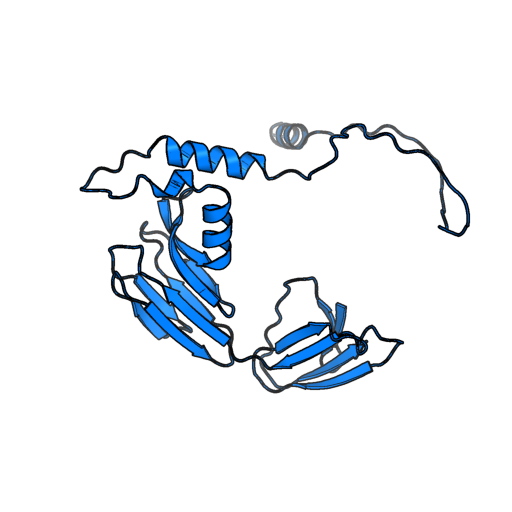A 1 190 ? 3.196 44.306 9.363 1.00 33.84 190 GLY A O 1
ATOM 1498 N N . VAL A 1 191 ? 3.481 46.292 8.348 1.00 42.78 191 VAL A N 1
ATOM 1499 C CA . VAL A 1 191 ? 2.890 47.169 9.359 1.00 42.78 191 VAL A CA 1
ATOM 1500 C C . VAL A 1 191 ? 1.395 46.865 9.490 1.00 42.78 191 VAL A C 1
ATOM 1502 O O . VAL A 1 191 ? 0.705 46.851 8.477 1.00 42.78 191 VAL A O 1
ATOM 1505 N N . ASN A 1 192 ? 0.889 46.698 10.717 1.00 35.12 192 ASN A N 1
ATOM 1506 C CA . ASN A 1 192 ? -0.432 47.204 11.092 1.00 35.12 192 ASN A CA 1
ATOM 1507 C C . ASN A 1 192 ? -0.596 47.363 12.609 1.00 35.12 192 ASN A C 1
ATOM 1509 O O . ASN A 1 192 ? -0.204 46.515 13.407 1.00 35.12 192 ASN A O 1
ATOM 1513 N N . LEU A 1 193 ? -1.156 48.524 12.948 1.00 38.44 193 LEU A N 1
ATOM 1514 C CA . LEU A 1 193 ? -1.476 49.038 14.271 1.00 38.44 193 LEU A CA 1
ATOM 1515 C C . LEU A 1 193 ? -2.756 48.403 14.858 1.00 38.44 193 LEU A C 1
ATOM 1517 O O . LEU A 1 193 ? -3.651 48.012 14.116 1.00 38.44 193 LEU A O 1
ATOM 1521 N N . PHE A 1 194 ? -2.856 48.515 16.192 1.00 38.31 194 PHE A N 1
ATOM 1522 C CA . PHE A 1 194 ? -4.035 48.443 17.080 1.00 38.31 194 PHE A CA 1
ATOM 1523 C C . PHE A 1 194 ? -4.416 47.088 17.722 1.00 38.31 194 PHE A C 1
ATOM 1525 O O . PHE A 1 194 ? -4.886 46.172 17.064 1.00 38.31 194 PHE A O 1
ATOM 1532 N N . GLY A 1 195 ? -4.371 47.065 19.068 1.00 31.75 195 GLY A N 1
ATOM 1533 C CA . GLY A 1 195 ? -5.580 46.807 19.870 1.00 31.75 195 GLY A CA 1
ATOM 1534 C C . GLY A 1 195 ? -5.698 45.518 20.706 1.00 31.75 195 GLY A C 1
ATOM 1535 O O . GLY A 1 195 ? -6.397 44.603 20.311 1.00 31.75 195 GLY A O 1
ATOM 1536 N N . SER A 1 196 ? -5.177 45.566 21.940 1.00 34.78 196 SER A N 1
ATOM 1537 C CA . SER A 1 196 ? -5.846 45.154 23.201 1.00 34.78 196 SER A CA 1
ATOM 1538 C C . SER A 1 196 ? -6.146 43.670 23.563 1.00 34.78 196 SER A C 1
ATOM 1540 O O . SER A 1 196 ? -7.082 43.052 23.076 1.00 34.78 196 SER A O 1
ATOM 1542 N N . THR A 1 197 ? -5.459 43.252 24.644 1.00 34.78 197 THR A N 1
ATOM 1543 C CA . THR A 1 197 ? -5.903 42.549 25.886 1.00 34.78 197 THR A CA 1
ATOM 1544 C C . THR A 1 197 ? -6.255 41.046 25.982 1.00 34.78 197 THR A C 1
ATOM 1546 O O . THR A 1 197 ? -7.211 40.573 25.383 1.00 34.78 197 THR A O 1
ATOM 1549 N N . ALA A 1 198 ? -5.591 40.442 26.995 1.00 35.84 198 ALA A N 1
ATOM 1550 C CA . ALA A 1 198 ? -5.957 39.351 27.931 1.00 35.84 198 ALA A CA 1
ATOM 1551 C C . ALA A 1 198 ? -5.329 37.957 27.658 1.00 35.84 198 ALA A C 1
ATOM 1553 O O . ALA A 1 198 ? -5.719 37.266 26.730 1.00 35.84 198 ALA A O 1
ATOM 1554 N N . THR A 1 199 ? -4.205 37.597 28.310 1.00 34.06 199 THR A N 1
ATOM 1555 C CA . THR A 1 199 ? -4.043 36.900 29.628 1.00 34.06 199 THR A CA 1
ATOM 1556 C C . THR A 1 199 ? -4.547 35.448 29.580 1.00 34.06 199 THR A C 1
ATOM 1558 O O . THR A 1 199 ? -5.747 35.233 29.524 1.00 34.06 199 THR A O 1
ATOM 1561 N N . SER A 1 200 ? -3.719 34.392 29.539 1.00 33.75 200 SER A N 1
ATOM 1562 C CA . SER A 1 200 ? -3.044 33.665 30.653 1.00 33.75 200 SER A CA 1
ATOM 1563 C C . SER A 1 200 ? -2.968 32.187 30.182 1.00 33.75 200 SER A C 1
ATOM 1565 O O . SER A 1 200 ? -3.884 31.761 29.494 1.00 33.75 200 SER A O 1
ATOM 1567 N N . SER A 1 201 ? -2.035 31.282 30.480 1.00 37.94 201 SER A N 1
ATOM 1568 C CA . SER A 1 201 ? -0.806 31.236 31.267 1.00 37.94 201 SER A CA 1
ATOM 1569 C C . SER A 1 201 ? -0.015 30.028 30.747 1.00 37.94 201 SER A C 1
ATOM 1571 O O . SER A 1 201 ? -0.517 28.906 30.786 1.00 37.94 201 SER A O 1
ATOM 1573 N N . ALA A 1 202 ? 1.216 30.237 30.286 1.00 29.92 202 ALA A N 1
ATOM 1574 C CA . ALA A 1 202 ? 2.189 29.165 30.115 1.00 29.92 202 ALA A CA 1
ATOM 1575 C C . ALA A 1 202 ? 2.962 29.012 31.432 1.00 29.92 202 ALA A C 1
ATOM 1577 O O . ALA A 1 202 ? 3.472 29.996 31.972 1.00 29.92 202 ALA A O 1
ATOM 1578 N N . ARG A 1 203 ? 3.030 27.791 31.974 1.00 29.25 203 ARG A N 1
ATOM 1579 C CA . ARG A 1 203 ? 3.947 27.462 33.071 1.00 29.25 203 ARG A CA 1
ATOM 1580 C C . ARG A 1 203 ? 5.313 27.129 32.486 1.00 29.25 203 ARG A C 1
ATOM 1582 O O . ARG A 1 203 ? 5.478 26.104 31.834 1.00 29.25 203 ARG A O 1
ATOM 1589 N N . THR A 1 204 ? 6.274 27.987 32.788 1.00 30.64 204 THR A N 1
ATOM 1590 C CA . THR A 1 204 ? 7.709 27.730 32.676 1.00 30.64 204 THR A CA 1
ATOM 1591 C C . THR A 1 204 ? 8.198 27.091 33.975 1.00 30.64 204 THR A C 1
ATOM 1593 O O . THR A 1 204 ? 7.843 27.553 35.060 1.00 30.64 204 THR A O 1
ATOM 1596 N N . ILE A 1 205 ? 9.058 26.079 33.876 1.00 28.27 205 ILE A N 1
ATOM 1597 C CA . ILE A 1 205 ? 10.060 25.780 34.904 1.00 28.27 205 ILE A CA 1
ATOM 1598 C C . ILE A 1 205 ? 11.414 25.878 34.207 1.00 28.27 205 ILE A C 1
ATOM 1600 O O . ILE A 1 205 ? 11.679 25.144 33.258 1.00 28.27 205 ILE A O 1
ATOM 1604 N N . SER A 1 206 ? 12.241 26.810 34.674 1.00 32.88 206 SER A N 1
ATOM 1605 C CA . SER A 1 206 ? 13.654 26.924 34.322 1.00 32.88 206 SER A CA 1
ATOM 1606 C C . SER A 1 206 ? 14.503 26.365 35.457 1.00 32.88 206 SER A C 1
ATOM 1608 O O . SER A 1 206 ? 14.189 26.585 36.626 1.00 32.88 206 SER A O 1
ATOM 1610 N N . ALA A 1 207 ? 15.640 25.768 35.111 1.00 27.05 207 ALA A N 1
ATOM 1611 C CA . ALA A 1 207 ? 16.831 25.808 35.948 1.00 27.05 207 ALA A CA 1
ATOM 1612 C C . ALA A 1 207 ? 18.048 26.120 35.066 1.00 27.05 207 ALA A C 1
ATOM 1614 O O . ALA A 1 207 ? 18.188 25.607 33.958 1.00 27.05 207 ALA A O 1
ATOM 1615 N N . VAL A 1 208 ? 18.863 27.041 35.570 1.00 32.25 208 VAL A N 1
ATOM 1616 C CA . VAL A 1 208 ? 20.032 27.676 34.956 1.00 32.25 208 VAL A CA 1
ATOM 1617 C C . VAL A 1 208 ? 21.288 26.858 35.253 1.00 32.25 208 VAL A C 1
ATOM 1619 O O . VAL A 1 208 ? 21.449 26.373 36.370 1.00 32.25 208 VAL A O 1
ATOM 1622 N N . GLY A 1 209 ? 22.218 26.804 34.299 1.00 28.66 209 GLY A N 1
ATOM 1623 C CA . GLY A 1 209 ? 23.609 26.423 34.551 1.00 28.66 209 GLY A CA 1
ATOM 1624 C C . GLY A 1 209 ? 24.401 26.204 33.257 1.00 28.66 209 GLY A C 1
ATOM 1625 O O . GLY A 1 209 ? 24.057 25.282 32.526 1.00 28.66 209 GLY A O 1
ATOM 1626 N N . PRO A 1 210 ? 25.418 27.028 32.939 1.00 43.75 210 PRO A N 1
ATOM 1627 C CA . PRO A 1 210 ? 26.095 27.009 31.646 1.00 43.75 210 PRO A CA 1
ATOM 1628 C C . PRO A 1 210 ? 27.337 26.114 31.667 1.00 43.75 210 PRO A C 1
ATOM 1630 O O . PRO A 1 210 ? 28.110 26.183 32.616 1.00 43.75 210 PRO A O 1
ATOM 1633 N N . THR A 1 211 ? 27.610 25.399 30.577 1.00 36.44 211 THR A N 1
ATOM 1634 C CA . THR A 1 211 ? 28.983 25.060 30.173 1.00 36.44 211 THR A CA 1
ATOM 1635 C C . THR A 1 211 ? 29.062 24.818 28.669 1.00 36.44 211 THR A C 1
ATOM 1637 O O . THR A 1 211 ? 28.191 24.210 28.053 1.00 36.44 211 THR A O 1
ATOM 1640 N N . ASN A 1 212 ? 30.133 25.358 28.091 1.00 44.09 212 ASN A N 1
ATOM 1641 C CA . ASN A 1 212 ? 30.548 25.210 26.705 1.00 44.09 212 ASN A CA 1
ATOM 1642 C C . ASN A 1 212 ? 30.633 23.739 26.279 1.00 44.09 212 ASN A C 1
ATOM 1644 O O . ASN A 1 212 ? 31.241 22.927 26.972 1.00 44.09 212 ASN A O 1
ATOM 1648 N N . GLY A 1 213 ? 30.120 23.438 25.091 1.00 34.59 213 GLY A N 1
ATOM 1649 C CA . GLY A 1 213 ? 30.347 22.177 24.397 1.00 34.59 213 GLY A CA 1
ATOM 1650 C C . GLY A 1 213 ? 30.135 22.404 22.911 1.00 34.59 213 GLY A C 1
ATOM 1651 O O . GLY A 1 213 ? 28.997 22.458 22.449 1.00 34.59 213 GLY A O 1
ATOM 1652 N N . GLY A 1 214 ? 31.231 22.641 22.190 1.00 39.25 214 GLY A N 1
ATOM 1653 C CA . GLY A 1 214 ? 31.224 22.753 20.738 1.00 39.25 214 GLY A CA 1
ATOM 1654 C C . GLY A 1 214 ? 30.641 21.488 20.119 1.00 39.25 214 GLY A C 1
ATOM 1655 O O . GLY A 1 214 ? 30.887 20.381 20.591 1.00 39.25 214 GLY A O 1
ATOM 1656 N N . ARG A 1 215 ? 29.836 21.663 19.075 1.00 39.81 215 ARG A N 1
ATOM 1657 C CA . ARG A 1 215 ? 29.407 20.562 18.219 1.00 39.81 215 ARG A CA 1
ATOM 1658 C C . ARG A 1 215 ? 30.638 20.078 17.456 1.00 39.81 215 ARG A C 1
ATOM 1660 O O . ARG A 1 215 ? 31.018 20.708 16.475 1.00 39.81 215 ARG A O 1
ATOM 1667 N N . GLU A 1 216 ? 31.270 19.014 17.940 1.00 48.00 216 GLU A N 1
ATOM 1668 C CA . GLU A 1 216 ? 32.169 18.207 17.115 1.00 48.00 216 GLU A CA 1
ATOM 1669 C C . GLU A 1 216 ? 31.362 17.689 15.926 1.00 48.00 216 GLU A C 1
ATOM 1671 O O . GLU A 1 216 ? 30.233 17.206 16.076 1.00 48.00 216 GLU A O 1
ATOM 1676 N N . SER A 1 217 ? 31.906 17.880 14.728 1.00 54.53 217 SER A N 1
ATOM 1677 C CA . SER A 1 217 ? 31.265 17.392 13.519 1.00 54.53 217 SER A CA 1
ATOM 1678 C C . SER A 1 217 ? 31.416 15.872 13.452 1.00 54.53 217 SER A C 1
ATOM 1680 O O . SER A 1 217 ? 32.356 15.292 13.999 1.00 54.53 217 SER A O 1
ATOM 1682 N N . VAL A 1 218 ? 30.501 15.204 12.752 1.00 48.78 218 VAL A N 1
ATOM 1683 C CA . VAL A 1 218 ? 30.597 13.760 12.470 1.00 48.78 218 VAL A CA 1
ATOM 1684 C C . VAL A 1 218 ? 31.934 13.412 11.781 1.00 48.78 218 VAL A C 1
ATOM 1686 O O . VAL A 1 218 ? 32.445 12.306 11.956 1.00 48.78 218 VAL A O 1
ATOM 1689 N N . ASP A 1 219 ? 32.559 14.380 11.103 1.00 50.53 219 ASP A N 1
ATOM 1690 C CA . ASP A 1 219 ? 33.875 14.237 10.475 1.00 50.53 219 ASP A CA 1
ATOM 1691 C C . ASP A 1 219 ? 35.036 14.177 11.489 1.00 50.53 219 ASP A C 1
ATOM 1693 O O . ASP A 1 219 ? 36.036 13.494 11.243 1.00 50.53 219 ASP A O 1
ATOM 1697 N N . ASP A 1 220 ? 34.905 14.800 12.664 1.00 57.38 220 ASP A N 1
ATOM 1698 C CA . ASP A 1 220 ? 35.910 14.727 13.738 1.00 57.38 220 ASP A CA 1
ATOM 1699 C C . ASP A 1 220 ? 35.886 13.354 14.437 1.00 57.38 220 ASP A C 1
ATOM 1701 O O . ASP A 1 220 ? 36.928 12.788 14.786 1.00 57.38 220 ASP A O 1
ATOM 1705 N N . LEU A 1 221 ? 34.698 12.750 14.537 1.00 44.06 221 LEU A N 1
ATOM 1706 C CA . LEU A 1 221 ? 34.482 11.408 15.090 1.00 44.06 221 LEU A CA 1
ATOM 1707 C C . LEU A 1 221 ? 34.998 10.300 14.152 1.00 44.06 221 LEU A C 1
ATOM 1709 O O . LEU A 1 221 ? 35.540 9.295 14.612 1.00 44.06 221 LEU A O 1
ATOM 1713 N N . LEU A 1 222 ? 34.914 10.506 12.836 1.00 50.19 222 LEU A N 1
ATOM 1714 C CA . LEU A 1 222 ? 35.447 9.580 11.827 1.00 50.19 222 LEU A CA 1
ATOM 1715 C C . LEU A 1 222 ? 36.975 9.648 11.679 1.00 50.19 222 LEU A C 1
ATOM 1717 O O . LEU A 1 222 ? 37.599 8.654 11.296 1.00 50.19 222 LEU A O 1
ATOM 1721 N N . ASN A 1 223 ? 37.597 10.780 12.019 1.00 53.06 223 ASN A N 1
ATOM 1722 C CA . ASN A 1 223 ? 39.054 10.930 11.989 1.00 53.06 223 ASN A CA 1
ATOM 1723 C C . ASN A 1 223 ? 39.758 10.376 13.239 1.00 53.06 223 ASN A C 1
ATOM 1725 O O . ASN A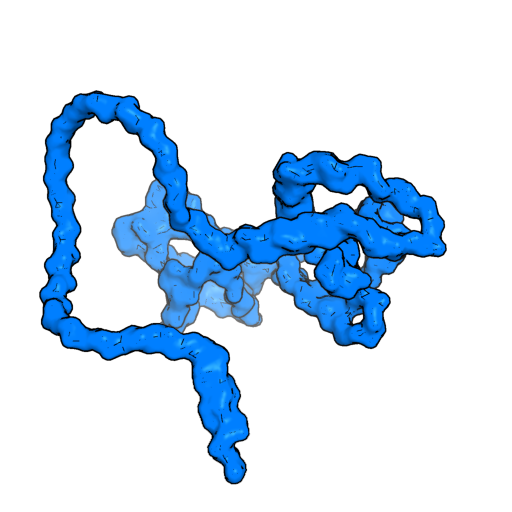 1 223 ? 40.924 9.982 13.145 1.00 53.06 223 ASN A O 1
ATOM 1729 N N . SER A 1 224 ? 39.076 10.282 14.385 1.00 52.44 224 SER A N 1
ATOM 1730 C CA . SER A 1 224 ? 39.656 9.687 15.601 1.00 52.44 224 SER A CA 1
ATOM 1731 C C . SER A 1 224 ? 39.744 8.153 15.536 1.00 52.44 224 SER A C 1
ATOM 1733 O O . SER A 1 224 ? 40.685 7.573 16.073 1.00 52.44 224 SER A O 1
ATOM 1735 N N . LEU A 1 225 ? 38.853 7.497 14.782 1.00 48.19 225 LEU A N 1
ATOM 1736 C CA . LEU A 1 225 ? 38.838 6.038 14.593 1.00 48.19 225 LEU A CA 1
ATOM 1737 C C . LEU A 1 225 ? 39.872 5.510 13.582 1.00 48.19 225 LEU A C 1
ATOM 1739 O O . LEU A 1 225 ? 40.086 4.306 13.507 1.00 48.19 225 LEU A O 1
ATOM 1743 N N . LYS A 1 226 ? 40.547 6.386 12.824 1.00 54.66 226 LYS A N 1
ATOM 1744 C CA . LYS A 1 226 ? 41.614 6.003 11.873 1.00 54.66 226 LYS A CA 1
ATOM 1745 C C . LYS A 1 226 ? 43.035 6.156 12.429 1.00 54.66 226 LYS A C 1
ATOM 1747 O O . LYS A 1 226 ? 43.995 5.940 11.698 1.00 54.66 226 LYS A O 1
ATOM 1752 N N . ARG A 1 227 ? 43.185 6.568 13.692 1.00 50.59 227 ARG A N 1
ATOM 1753 C CA . ARG A 1 227 ? 44.492 6.760 14.352 1.00 50.59 227 ARG A CA 1
ATOM 1754 C C . ARG A 1 227 ? 44.756 5.784 15.500 1.00 50.59 227 ARG A C 1
ATOM 1756 O O . ARG A 1 227 ? 45.648 6.031 16.303 1.00 50.59 227 ARG A O 1
ATOM 1763 N N . ALA A 1 228 ? 43.994 4.700 15.575 1.00 46.53 228 ALA A N 1
ATOM 1764 C CA . ALA A 1 228 ? 44.241 3.615 16.513 1.00 46.53 228 ALA A CA 1
ATOM 1765 C C . ALA A 1 228 ? 44.597 2.339 15.737 1.00 46.53 228 ALA A C 1
ATOM 1767 O O . ALA A 1 228 ? 43.753 1.468 15.573 1.00 46.53 228 ALA A O 1
ATOM 1768 N N . ASP A 1 229 ? 45.839 2.300 15.252 1.00 47.72 229 ASP A N 1
ATOM 1769 C CA . ASP A 1 229 ? 46.667 1.104 15.050 1.00 47.72 229 ASP A CA 1
ATOM 1770 C C . ASP A 1 229 ? 48.099 1.465 15.482 1.00 47.72 229 ASP A C 1
ATOM 1772 O O . ASP A 1 229 ? 48.583 2.545 15.057 1.00 47.72 229 ASP A O 1
#

Sequence (229 aa):
MSYLLDTHSFSMDPGHQQQLDRSYTISFDTGAGGQQKKYQLAAGVYEWRLEQPQGWNLYKVNLNIVIDNSRYDGEFRYLLNNEYQSVGPGQVAEHAGDKLFELVFDPGNGGAEVRKLLKSGRYIIGIDPDFGRLDLFEASKVDAVMAEQPQYLSSTRYAGNNATRSQRVEALLAQIERTGEPLGGRSTSGVNLFGSTATSSARTISAVGPTNGGRESVDDLLNSLKRAD

Foldseek 3Di:
DWKDWANDIDDDDVPDADADPAWTWIWDQQPQPRDIDIDTDGHFGKDWDQDPPRHIDIDQDKAKEKEAQQPPQAKFWKQWVNHTDIAHHNGMDMDIGRYWIWIWGDQPPPDDIDIDTDGHAYWYWDADLVPRTIDTDGVVVVVVVCVVPVVVPPDPPDDDDDDDSPVVSVVVVVVVVVVPDDPDDDDDDDDDDDDDDDDDDDDDDDDDDDDDDDPDDPVNVVVVVVPDD

Radius of gyration: 25.7 Å; chains: 1; bounding box: 64×63×66 Å

pLDDT: mean 75.92, std 24.07, range [27.05, 98.69]

Secondary structure (DSSP, 8-state):
-EEEETTEEEE--TT-----SS-EEEEEE-SSTT-EEEEEE-SSEEEEEEETTTEEEEEEE-EEEEEE-TT-SSPEEEEETTEEEEE-TT-EEEEEESS-EEEEE--SSSSPPEEEEEPSEEEEEEEETTTTEEEEEEHHHHHHHHHH-GGGGGS----SS-----HHHHHHHHHHGGG-S------------------------------------HHHHHHHTTS--